Protein AF-A0A6N6PNA0-F1 (afdb_mo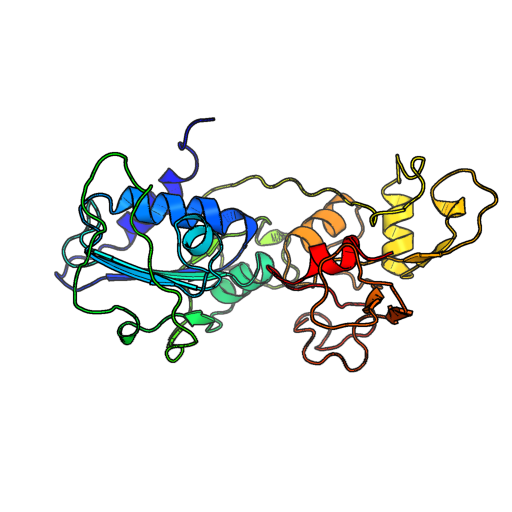nomer_lite)

pLDDT: mean 76.11, std 17.19, range [27.17, 94.81]

Secondary structure (DSSP, 8-state):
--S-SSHHHHHHHGGG--S-S--EEEEEEE-TTTHHHHHHHHHHHHGGGEEEEEESSPSSHHHHHH-SEEEEEEE-TT-SSEEEEEEEE--HHHHHHHHHTT--EEE--GGGS-SS-----S--STTSS--PPBPS----EEE--SEEE-SS-GGGSSS--TTPPP-------------TT--TT-----HHHHHHHHHHSEEEGGGTSS-S--PEEE---B-TT-HHHHHHHHHTTS-TTS----EEEEES-SS--GGG--EEEEEES-SS-S----SSS-TT-TT---BPTTSTHHHHHH--

Sequence (304 aa):
MKNKYILGGFAALTALATSASADQTVDITGATAFRTASITTIIASYGAGLDDFAHTGAAGLAGIQGARQSIFKGDFPGLTGKTIIRCTWTGSVEGTQTVGTQITQDFLPLSALTATGSPIVNDTTAVAGKTGTALLPVGTDLVIPDLAFSDVYPATSPYDVSNVVDSIPGVVVFTPVVNEGSPSGFTNVQAGQLRTLLATGNKPLNYFFPTSDARKVYGTGRSSFSGTRTTYLAETGYGASNSIQQHKPVTNGASASAATLAITTLQIWPTNDGNNKSLVWGPDAVGNGGFESSSSLRLAFGAT

Foldseek 3Di:
DDPPQLVVVVVVVLVPDDDDQDAAEAEEEAALVCQLVNQLVVQVQCWVFWQWKAFQFAWFLVRNSLGQKMWTWGDGPPDHHIYIYIYHYFAQLCQLCLQLVVFWDWHQDPVRTDPDDPQPDPDDDTSGGRTHHRDDDDGTDTGRGPHYDHQDDCVLQLDPSVVDDDDGDDHDDDDDDAFPPPPPPQDDFALVNVLVCFAPQWAAPCSRPPDPGRDIDGAAAAALRHVSQSVSCVVSVVGSNDATAGWFFDWPDDDDDLQPTARPDIGTPPDPPPFLVPPNVDTGPTRRHHDTRSDPVVSRRSHD

Structure (mmCIF, N/CA/C/O backbone):
data_AF-A0A6N6PNA0-F1
#
_entry.id   AF-A0A6N6PNA0-F1
#
loop_
_atom_site.group_PDB
_atom_site.id
_atom_site.type_symbol
_atom_site.label_atom_id
_atom_site.label_alt_id
_atom_site.label_comp_id
_atom_site.label_asym_id
_atom_site.label_entity_id
_atom_site.label_seq_id
_atom_site.pdbx_PDB_ins_code
_atom_site.Cartn_x
_atom_site.Cartn_y
_atom_site.Cartn_z
_atom_site.occupancy
_atom_site.B_iso_or_equiv
_atom_site.auth_seq_id
_atom_site.auth_comp_id
_atom_site.auth_asym_id
_atom_site.auth_atom_id
_atom_site.pdbx_PDB_model_num
ATOM 1 N N . MET A 1 1 ? -17.551 -14.147 -5.173 1.00 31.44 1 MET A N 1
ATOM 2 C CA . MET A 1 1 ? -16.776 -15.041 -4.281 1.00 31.44 1 MET A CA 1
ATOM 3 C C . MET A 1 1 ? -17.069 -14.620 -2.849 1.00 31.44 1 MET A C 1
ATOM 5 O O . MET A 1 1 ? -17.091 -13.429 -2.587 1.00 31.44 1 MET A O 1
ATOM 9 N N . LYS A 1 2 ? -17.479 -15.560 -1.991 1.00 27.17 2 LYS A N 1
ATOM 10 C CA . LYS A 1 2 ? -18.153 -15.292 -0.706 1.00 27.17 2 LYS A CA 1
ATOM 11 C C . LYS A 1 2 ? -17.140 -14.920 0.391 1.00 27.17 2 LYS A C 1
ATOM 13 O O . LYS A 1 2 ? -16.107 -15.573 0.478 1.00 27.17 2 LYS A O 1
ATOM 18 N N . ASN A 1 3 ? -17.498 -13.932 1.219 1.00 33.38 3 ASN A N 1
ATOM 19 C CA . ASN A 1 3 ? -16.797 -13.248 2.333 1.00 33.38 3 ASN A CA 1
ATOM 20 C C . ASN A 1 3 ? -16.148 -14.120 3.443 1.00 33.38 3 ASN A C 1
ATOM 22 O O . ASN A 1 3 ? -16.038 -13.688 4.585 1.00 33.38 3 ASN A O 1
ATOM 26 N N . LYS A 1 4 ? -15.733 -15.357 3.166 1.00 32.09 4 LYS A N 1
ATOM 27 C CA . LYS A 1 4 ? -15.311 -16.321 4.194 1.00 32.09 4 LYS A CA 1
ATOM 28 C C . LYS A 1 4 ? -13.866 -16.150 4.674 1.00 32.09 4 LYS A C 1
ATOM 30 O O . LYS A 1 4 ? -13.542 -16.655 5.739 1.00 32.09 4 LYS A O 1
ATOM 35 N N . TYR A 1 5 ? -13.023 -15.424 3.939 1.00 37.38 5 TYR A N 1
ATOM 36 C CA . TYR A 1 5 ? -11.595 -15.295 4.266 1.00 37.38 5 TYR A CA 1
ATOM 37 C C . TYR A 1 5 ? -11.252 -14.089 5.157 1.00 37.38 5 TYR A C 1
ATOM 39 O O . TYR A 1 5 ? -10.166 -14.049 5.715 1.00 37.38 5 TYR A O 1
ATOM 47 N N . ILE A 1 6 ? -12.176 -13.136 5.351 1.00 45.97 6 ILE A N 1
ATOM 48 C CA . ILE A 1 6 ? -11.948 -11.953 6.213 1.00 45.97 6 ILE A CA 1
ATOM 49 C C . ILE A 1 6 ? -12.422 -12.208 7.659 1.00 45.97 6 ILE A C 1
ATOM 51 O O . ILE A 1 6 ? -12.001 -11.533 8.594 1.00 45.97 6 ILE A O 1
ATOM 55 N N . LEU A 1 7 ? -13.249 -13.238 7.873 1.00 41.56 7 LEU A N 1
ATOM 56 C CA . LEU A 1 7 ? -13.853 -13.547 9.173 1.00 41.56 7 LEU A CA 1
ATOM 57 C C . LEU A 1 7 ? -12.829 -13.965 10.246 1.00 41.56 7 LEU A C 1
ATOM 59 O O . LEU A 1 7 ? -13.085 -13.796 11.433 1.00 41.56 7 LEU A O 1
ATOM 63 N N . GLY A 1 8 ? -11.665 -14.488 9.849 1.00 43.22 8 GLY A N 1
ATOM 64 C CA . GLY A 1 8 ? -10.659 -14.940 10.811 1.00 43.22 8 GLY A CA 1
ATOM 65 C C . GLY A 1 8 ? -9.949 -13.792 11.536 1.00 43.22 8 GLY A C 1
ATOM 66 O O . GLY A 1 8 ? -9.584 -13.957 12.695 1.00 43.22 8 GLY A O 1
ATOM 67 N N . GLY A 1 9 ? -9.790 -12.618 10.903 1.00 46.62 9 GLY A N 1
ATOM 68 C CA . GLY A 1 9 ? -9.144 -11.464 11.549 1.00 46.62 9 GLY A CA 1
ATOM 69 C C . GLY A 1 9 ? -9.937 -10.981 12.767 1.00 46.62 9 GLY A C 1
ATOM 70 O O . GLY A 1 9 ? -9.372 -10.476 13.729 1.00 46.62 9 GLY A O 1
ATOM 71 N N . PHE A 1 10 ? -11.248 -11.234 12.764 1.00 49.78 10 PHE A N 1
ATOM 72 C CA . PHE A 1 10 ? -12.141 -10.953 13.883 1.00 49.78 10 PHE A CA 1
ATOM 73 C C . PHE A 1 10 ? -12.130 -12.030 14.976 1.00 49.78 10 PHE A C 1
ATOM 75 O O . PHE A 1 10 ? -12.427 -11.713 16.124 1.00 49.78 10 PHE A O 1
ATOM 82 N N . ALA A 1 11 ? -11.725 -13.268 14.670 1.00 44.78 11 ALA A N 1
ATOM 83 C CA . ALA A 1 11 ? -11.525 -14.301 15.691 1.00 44.78 11 ALA A CA 1
ATOM 84 C C . ALA A 1 11 ? -10.305 -13.998 16.588 1.00 44.78 11 ALA A C 1
ATOM 86 O O . ALA A 1 11 ? -10.290 -14.370 17.761 1.00 44.78 11 ALA A O 1
ATOM 87 N N . ALA A 1 12 ? -9.312 -13.261 16.075 1.00 46.50 12 ALA A N 1
ATOM 88 C CA . ALA A 1 12 ? -8.219 -12.728 16.890 1.00 46.50 12 ALA A CA 1
ATOM 89 C C . ALA A 1 12 ? -8.693 -11.613 17.847 1.00 46.50 12 ALA A C 1
ATOM 91 O O . ALA A 1 12 ? -8.222 -11.544 18.978 1.00 46.50 12 ALA A O 1
ATOM 92 N N . LEU A 1 13 ? -9.688 -10.805 17.447 1.00 50.62 13 LEU A N 1
ATOM 93 C CA . LEU A 1 13 ? -10.294 -9.774 18.305 1.00 50.62 13 LEU A CA 1
ATOM 94 C C . LEU A 1 13 ? -10.962 -10.379 19.550 1.00 50.62 13 LEU A C 1
ATOM 96 O O . LEU A 1 13 ? -10.870 -9.826 20.641 1.00 50.62 13 LEU A O 1
ATOM 100 N N . THR A 1 14 ? -11.601 -11.546 19.409 1.00 50.06 14 THR A N 1
ATOM 101 C CA . THR A 1 14 ? -12.235 -12.249 20.537 1.00 50.06 14 THR A CA 1
ATOM 102 C C . THR A 1 14 ? -11.242 -12.825 21.551 1.00 50.06 14 THR A C 1
ATOM 104 O O . THR A 1 14 ? -11.641 -13.120 22.674 1.00 50.06 14 THR A O 1
ATOM 107 N N . ALA A 1 15 ? -9.958 -12.966 21.200 1.00 47.88 15 ALA A N 1
ATOM 108 C CA . ALA A 1 15 ? -8.933 -13.498 22.102 1.00 47.88 15 ALA A CA 1
ATOM 109 C C . ALA A 1 15 ? -8.343 -12.444 23.065 1.00 47.88 15 ALA A C 1
ATOM 111 O O . ALA A 1 15 ? -7.649 -12.814 24.008 1.00 47.88 15 ALA A O 1
ATOM 112 N N . LEU A 1 16 ? -8.634 -11.151 22.863 1.00 52.34 16 LEU A N 1
ATOM 113 C CA . LEU A 1 16 ? -8.147 -10.040 23.699 1.00 52.34 16 LEU A CA 1
ATOM 114 C C . LEU A 1 16 ? -9.099 -9.669 24.856 1.00 52.34 16 LEU A C 1
ATOM 116 O O . LEU A 1 16 ? -8.800 -8.778 25.647 1.00 52.34 16 LEU A O 1
ATOM 120 N N . ALA A 1 17 ? -10.241 -10.348 24.995 1.00 45.84 17 ALA A N 1
ATOM 121 C CA . ALA A 1 17 ? -11.264 -9.994 25.976 1.00 45.84 17 ALA A CA 1
ATOM 122 C C . ALA A 1 17 ? -10.984 -10.595 27.369 1.00 45.84 17 ALA A C 1
ATOM 124 O O . ALA A 1 17 ? -11.588 -11.593 27.765 1.00 45.84 17 ALA A O 1
ATOM 125 N N . THR A 1 18 ? -10.101 -9.972 28.155 1.00 45.00 18 THR A N 1
ATOM 126 C CA . THR A 1 18 ? -10.111 -10.161 29.616 1.00 45.00 18 THR A CA 1
ATOM 127 C C . THR A 1 18 ? -11.137 -9.223 30.246 1.00 45.00 18 THR A C 1
ATOM 129 O O . THR A 1 18 ? -11.083 -8.007 30.089 1.00 45.00 18 THR A O 1
ATOM 132 N N . SER A 1 19 ? -12.094 -9.818 30.948 1.00 42.03 19 SER A N 1
ATOM 133 C CA . SER A 1 19 ? -13.284 -9.219 31.549 1.00 42.03 19 SER A CA 1
ATOM 134 C C . SER A 1 19 ? -13.024 -8.027 32.485 1.00 42.03 19 SER A C 1
ATOM 136 O O . SER A 1 19 ? -12.603 -8.206 33.626 1.00 42.03 19 SER A O 1
ATOM 138 N N . ALA A 1 20 ? -13.406 -6.838 32.018 1.00 41.84 20 ALA A N 1
ATOM 139 C CA . ALA A 1 20 ? -13.971 -5.718 32.775 1.00 41.84 20 ALA A CA 1
ATOM 140 C C . ALA A 1 20 ? -14.792 -4.874 31.778 1.00 41.84 20 ALA A C 1
ATOM 142 O O . ALA A 1 20 ? -14.382 -4.754 30.627 1.00 41.84 20 ALA A O 1
ATOM 143 N N . SER A 1 21 ? -15.949 -4.329 32.174 1.00 54.22 21 SER A N 1
ATOM 144 C CA . SER A 1 21 ? -16.859 -3.538 31.316 1.00 54.22 21 SER A CA 1
ATOM 145 C C . SER A 1 21 ? -16.274 -2.170 30.921 1.00 54.22 21 SER A C 1
ATOM 147 O O . SER A 1 21 ? -16.835 -1.129 31.255 1.00 54.22 21 SER A O 1
ATOM 149 N N . ALA A 1 22 ? -15.117 -2.167 30.268 1.00 63.53 22 ALA A N 1
ATOM 150 C CA . ALA A 1 22 ? -14.423 -0.991 29.774 1.00 63.53 22 ALA A CA 1
ATOM 151 C C . ALA A 1 22 ? -14.476 -0.965 28.246 1.00 63.53 22 ALA A C 1
ATOM 153 O O . ALA A 1 22 ? -14.385 -2.016 27.603 1.00 63.53 22 ALA A O 1
ATOM 154 N N . ASP A 1 23 ? -14.598 0.240 27.688 1.00 79.38 23 ASP A N 1
ATOM 155 C CA . ASP A 1 23 ? -14.504 0.449 26.248 1.00 79.38 23 ASP A CA 1
ATOM 156 C C . ASP A 1 23 ? -13.172 -0.124 25.734 1.00 79.38 23 ASP A C 1
ATOM 158 O O . ASP A 1 23 ? -12.107 0.155 26.287 1.00 79.38 23 ASP A O 1
ATOM 162 N N . GLN A 1 24 ? -13.234 -0.947 24.690 1.00 87.12 24 GLN A N 1
ATOM 163 C CA . GLN A 1 24 ? -12.059 -1.560 24.066 1.00 87.12 24 GLN A CA 1
ATOM 164 C C . GLN A 1 24 ? -11.638 -0.716 22.870 1.00 87.12 24 GLN A C 1
ATOM 166 O O . GLN A 1 24 ? -12.499 -0.275 22.115 1.00 87.12 24 GLN A O 1
ATOM 171 N N . THR A 1 25 ? -10.340 -0.506 22.664 1.00 90.81 25 THR A N 1
ATOM 172 C CA . THR A 1 25 ? -9.825 0.146 21.450 1.00 90.81 25 THR A CA 1
ATOM 173 C C . THR A 1 25 ? -8.932 -0.824 20.698 1.00 90.81 25 THR A C 1
ATOM 175 O O . THR A 1 25 ? -8.116 -1.493 21.320 1.00 90.81 25 THR A O 1
ATOM 178 N N . VAL A 1 26 ? -9.120 -0.906 19.381 1.00 93.06 26 VAL A N 1
ATOM 179 C CA . VAL A 1 26 ? -8.260 -1.664 18.474 1.00 93.06 26 VAL A CA 1
ATOM 180 C C . VAL A 1 26 ? -7.765 -0.757 17.356 1.00 93.06 26 VAL A C 1
ATOM 182 O O . VAL A 1 26 ? -8.556 -0.147 16.631 1.00 93.06 26 VAL A O 1
ATOM 185 N N . ASP A 1 27 ? -6.453 -0.730 17.185 1.00 94.38 27 ASP A N 1
ATOM 186 C CA . ASP A 1 27 ? -5.729 0.106 16.246 1.00 94.38 27 ASP A CA 1
ATOM 187 C C . ASP A 1 27 ? -5.132 -0.724 15.114 1.00 94.38 27 ASP A C 1
ATOM 189 O O . ASP A 1 27 ? -4.279 -1.590 15.300 1.00 94.38 27 ASP A O 1
ATOM 193 N N . ILE A 1 28 ? -5.597 -0.449 13.899 1.00 93.81 28 ILE A N 1
ATOM 194 C CA . ILE A 1 28 ? -5.284 -1.230 12.704 1.00 93.81 28 ILE A CA 1
ATOM 195 C C . ILE A 1 28 ? -4.447 -0.396 11.741 1.00 93.81 28 ILE A C 1
ATOM 197 O O . ILE A 1 28 ? -4.842 0.706 11.352 1.00 93.81 28 ILE A O 1
ATOM 201 N N . THR A 1 29 ? -3.334 -0.950 11.264 1.00 92.44 29 THR A N 1
ATOM 202 C CA . THR A 1 29 ? -2.529 -0.320 10.210 1.00 92.44 29 THR A CA 1
ATOM 203 C C . THR A 1 29 ? -2.283 -1.207 8.984 1.00 92.44 29 THR A C 1
ATOM 205 O O . THR A 1 29 ? -2.795 -2.322 8.870 1.00 92.44 29 THR A O 1
ATOM 208 N N . GLY A 1 30 ? -1.494 -0.701 8.035 1.00 90.25 30 GLY A N 1
ATOM 209 C CA . GLY A 1 30 ? -0.841 -1.505 7.012 1.00 90.25 30 GLY A CA 1
ATOM 210 C C . GLY A 1 30 ? -1.355 -1.309 5.589 1.00 90.25 30 GLY A C 1
ATOM 211 O O . GLY A 1 30 ? -1.590 -0.190 5.124 1.00 90.25 30 GLY A O 1
ATOM 212 N N . ALA A 1 31 ? -1.443 -2.412 4.849 1.00 88.81 31 ALA A N 1
ATOM 213 C CA . ALA A 1 31 ? -1.602 -2.443 3.403 1.00 88.81 31 ALA A CA 1
ATOM 214 C C . ALA A 1 31 ? -2.922 -1.827 2.911 1.00 88.81 31 ALA A C 1
ATOM 216 O O . ALA A 1 31 ? -4.015 -2.355 3.122 1.00 88.81 31 ALA A O 1
ATOM 217 N N . THR A 1 32 ? -2.801 -0.759 2.115 1.00 86.81 32 THR A N 1
ATOM 218 C CA . THR A 1 32 ? -3.940 -0.124 1.420 1.00 86.81 32 THR A CA 1
ATOM 219 C C . THR A 1 32 ? -4.713 -1.071 0.494 1.00 86.81 32 THR A C 1
ATOM 221 O O . THR A 1 32 ? -5.875 -0.796 0.205 1.00 86.81 32 THR A O 1
ATOM 224 N N . ALA A 1 33 ? -4.115 -2.187 0.058 1.00 84.00 33 ALA A N 1
ATOM 225 C CA . ALA A 1 33 ? -4.778 -3.202 -0.763 1.00 84.00 33 ALA A CA 1
ATOM 226 C C . ALA A 1 33 ? -5.965 -3.869 -0.044 1.00 84.00 33 ALA A C 1
ATOM 228 O O . ALA A 1 33 ? -6.964 -4.196 -0.683 1.00 84.00 33 ALA A O 1
ATOM 229 N N . PHE A 1 34 ? -5.897 -4.012 1.284 1.00 86.94 34 PHE A N 1
ATOM 230 C CA . PHE A 1 34 ? -6.979 -4.601 2.078 1.00 86.94 34 PHE A CA 1
ATOM 231 C C . PHE A 1 34 ? -7.980 -3.572 2.589 1.00 86.94 34 PHE A C 1
ATOM 233 O O . PHE A 1 34 ? -9.085 -3.950 2.966 1.00 86.94 34 PHE A O 1
ATOM 240 N N . ARG A 1 35 ? -7.645 -2.277 2.542 1.00 88.12 35 ARG A N 1
ATOM 241 C CA . ARG A 1 35 ? -8.433 -1.188 3.133 1.00 88.12 35 ARG A CA 1
ATOM 242 C C . ARG A 1 35 ? -9.931 -1.310 2.877 1.00 88.12 35 ARG A C 1
ATOM 244 O O . ARG A 1 35 ? -10.721 -1.306 3.815 1.00 88.12 35 ARG A O 1
ATOM 251 N N . THR A 1 36 ? -10.326 -1.401 1.610 1.00 84.75 36 THR A N 1
ATOM 252 C CA . THR A 1 36 ? -11.742 -1.431 1.229 1.00 84.75 36 THR A CA 1
ATOM 253 C C . THR A 1 36 ? -12.452 -2.644 1.819 1.00 84.75 36 THR A C 1
ATOM 255 O O . THR A 1 36 ? -13.557 -2.514 2.345 1.00 84.75 36 THR A O 1
ATOM 258 N N . ALA A 1 37 ? -11.807 -3.809 1.777 1.00 84.19 37 ALA A N 1
ATOM 259 C CA . ALA A 1 37 ? -12.350 -5.049 2.308 1.00 84.19 37 ALA A CA 1
ATOM 260 C C . ALA A 1 37 ? -12.419 -5.025 3.846 1.00 84.19 37 ALA A C 1
ATOM 262 O O . ALA A 1 37 ? -13.454 -5.379 4.414 1.00 84.19 37 ALA A O 1
ATOM 263 N N . SER A 1 38 ? -11.370 -4.539 4.515 1.00 87.81 38 SER A N 1
ATOM 264 C CA . SER A 1 38 ? -11.305 -4.412 5.973 1.00 87.81 38 SER A CA 1
ATOM 265 C C . SER A 1 38 ? -12.356 -3.439 6.494 1.00 87.81 38 SER A C 1
ATOM 267 O O . SER A 1 38 ? -13.147 -3.814 7.351 1.00 87.81 38 SER A O 1
ATOM 269 N N . ILE A 1 39 ? -12.449 -2.234 5.923 1.00 86.44 39 ILE A N 1
ATOM 270 C CA . ILE A 1 39 ? -13.453 -1.229 6.306 1.00 86.44 39 ILE A CA 1
ATOM 271 C C . ILE A 1 39 ? -14.873 -1.755 6.081 1.00 86.44 39 ILE A C 1
ATOM 273 O O . ILE A 1 39 ? -15.717 -1.652 6.968 1.00 86.44 39 ILE A O 1
ATOM 277 N N . THR A 1 40 ? -15.136 -2.369 4.924 1.00 83.56 40 THR A N 1
ATOM 278 C CA . THR A 1 40 ? -16.454 -2.961 4.637 1.00 83.56 40 THR A CA 1
ATOM 279 C C . THR A 1 40 ? -16.808 -4.036 5.660 1.00 83.56 40 THR A C 1
ATOM 281 O O . THR A 1 40 ? -17.949 -4.101 6.114 1.00 83.56 40 THR A O 1
ATOM 284 N N . THR A 1 41 ? -15.830 -4.851 6.058 1.00 82.94 41 THR A N 1
ATOM 285 C CA . THR A 1 41 ? -16.045 -5.901 7.054 1.00 82.94 41 THR A CA 1
ATOM 286 C C . THR A 1 41 ? -16.245 -5.316 8.446 1.00 82.94 41 THR A C 1
ATOM 288 O O . THR A 1 41 ? -17.171 -5.739 9.115 1.00 82.94 41 THR A O 1
ATOM 291 N N . ILE A 1 42 ? -15.470 -4.311 8.866 1.00 87.50 42 ILE A N 1
ATOM 292 C CA . ILE A 1 42 ? -15.660 -3.618 10.152 1.00 87.50 42 ILE A CA 1
ATOM 293 C C . ILE A 1 42 ? -17.088 -3.085 10.264 1.00 87.50 42 ILE A C 1
ATOM 295 O O . ILE A 1 42 ? -17.788 -3.402 11.224 1.00 87.50 42 ILE A O 1
ATOM 299 N N . ILE A 1 43 ? -17.552 -2.339 9.257 1.00 82.00 43 ILE A N 1
ATOM 300 C CA . ILE A 1 43 ? -18.904 -1.770 9.270 1.00 82.00 43 ILE A CA 1
ATOM 301 C C . ILE A 1 43 ? -19.963 -2.883 9.300 1.00 82.00 43 ILE A C 1
ATOM 303 O O . ILE A 1 43 ? -20.939 -2.784 10.044 1.00 82.00 43 ILE A O 1
ATOM 307 N N . ALA A 1 44 ? -19.768 -3.956 8.527 1.00 79.06 44 ALA A N 1
ATOM 308 C CA . ALA A 1 44 ? -20.672 -5.104 8.527 1.00 79.06 44 ALA A CA 1
ATOM 309 C C . ALA A 1 44 ? -20.686 -5.853 9.870 1.00 79.06 44 ALA A C 1
ATOM 311 O O . ALA A 1 44 ? -21.749 -6.307 10.288 1.00 79.06 44 ALA A O 1
ATOM 312 N N . SER A 1 45 ? -19.539 -5.961 10.545 1.00 80.88 45 SER A N 1
ATOM 313 C CA . SER A 1 45 ? -19.400 -6.655 11.826 1.00 80.88 45 SER A CA 1
ATOM 314 C C . SER A 1 45 ? -20.107 -5.921 12.961 1.00 80.88 45 SER A C 1
ATOM 316 O O . SER A 1 45 ? -20.770 -6.568 13.762 1.00 80.88 45 SER A O 1
ATOM 318 N N . TYR A 1 46 ? -20.030 -4.587 13.016 1.00 81.44 46 TYR A N 1
ATOM 319 C CA . TYR A 1 46 ? -20.854 -3.826 13.960 1.00 81.44 46 TYR A CA 1
ATOM 320 C C . TYR A 1 46 ? -22.349 -3.914 13.614 1.00 81.44 46 TYR A C 1
ATOM 322 O O . TYR A 1 46 ? -23.200 -3.976 14.500 1.00 81.44 46 TYR A O 1
ATOM 330 N N . GLY A 1 47 ? -22.695 -3.884 12.322 1.00 78.56 47 GLY A N 1
ATOM 331 C CA . GLY A 1 47 ? -24.082 -3.919 11.864 1.00 78.56 47 GLY A CA 1
ATOM 332 C C . GLY A 1 47 ? -24.927 -2.788 12.469 1.00 78.56 47 GLY A C 1
ATOM 333 O O . GLY A 1 47 ? -24.627 -1.600 12.298 1.00 78.56 47 GLY A O 1
ATOM 334 N N . ALA A 1 48 ? -25.999 -3.166 13.170 1.00 76.88 48 ALA A N 1
ATOM 335 C CA . ALA A 1 48 ? -26.880 -2.231 13.870 1.00 76.88 48 ALA A CA 1
ATOM 336 C C . ALA A 1 48 ? -26.233 -1.599 15.117 1.00 76.88 48 ALA A C 1
ATOM 338 O O . ALA A 1 48 ? -26.683 -0.542 15.537 1.00 76.88 48 ALA A O 1
ATOM 339 N N . GLY A 1 49 ? -25.175 -2.204 15.667 1.00 80.06 49 GLY A N 1
ATOM 340 C CA . GLY A 1 49 ? -24.472 -1.715 16.854 1.00 80.06 49 GLY A CA 1
ATOM 341 C C . GLY A 1 49 ? -23.464 -0.595 16.588 1.00 80.06 49 GLY A C 1
ATOM 342 O O . GLY A 1 49 ? -22.864 -0.106 17.533 1.00 80.06 49 GLY A O 1
ATOM 343 N N . LEU A 1 50 ? -23.233 -0.183 15.333 1.00 82.62 50 LEU A N 1
ATOM 344 C CA . LEU A 1 50 ? -22.348 0.955 15.039 1.00 82.62 50 LEU A CA 1
ATOM 345 C C . LEU A 1 50 ? -23.055 2.274 15.377 1.00 82.62 50 LEU A C 1
ATOM 347 O O . LEU A 1 50 ? -23.968 2.660 14.634 1.00 82.62 50 LEU A O 1
ATOM 351 N N . ASP A 1 51 ? -22.566 2.951 16.416 1.00 81.50 51 ASP A N 1
ATOM 352 C CA . ASP A 1 51 ? -23.101 4.206 16.955 1.00 81.50 51 ASP A CA 1
ATOM 353 C C . ASP A 1 51 ? -22.528 5.422 16.220 1.00 81.50 51 ASP A C 1
ATOM 355 O O . ASP A 1 51 ? -23.275 6.219 15.655 1.00 81.50 51 ASP A O 1
ATOM 359 N N . ASP A 1 52 ? -21.196 5.518 16.167 1.00 80.56 52 ASP A N 1
ATOM 360 C CA . ASP A 1 52 ? -20.472 6.684 15.659 1.00 80.56 52 ASP A CA 1
ATOM 361 C C . ASP A 1 52 ? -19.324 6.260 14.736 1.00 80.56 52 ASP A C 1
ATOM 363 O O . ASP A 1 52 ? -18.709 5.202 14.905 1.00 80.56 52 ASP A O 1
ATOM 367 N N . PHE A 1 53 ? -18.991 7.102 13.757 1.00 81.81 53 PHE A N 1
ATOM 368 C CA . PHE A 1 53 ? -17.812 6.908 12.915 1.00 81.81 53 PHE A CA 1
ATOM 369 C C . PHE A 1 53 ? -17.320 8.227 12.304 1.00 81.81 53 PHE A C 1
ATOM 371 O O . PHE A 1 53 ? -18.089 9.171 12.135 1.00 81.81 53 PHE A O 1
ATOM 378 N N . ALA A 1 54 ? -16.041 8.280 11.933 1.00 80.50 54 ALA A N 1
ATOM 379 C CA . ALA A 1 54 ? -15.443 9.397 11.199 1.00 80.50 54 ALA A CA 1
ATOM 380 C C . ALA A 1 54 ? -14.340 8.910 10.249 1.00 80.50 54 ALA A C 1
ATOM 382 O O . ALA A 1 54 ? -13.765 7.838 10.447 1.00 80.50 54 ALA A O 1
ATOM 383 N N . HIS A 1 55 ? -14.045 9.682 9.198 1.00 83.69 55 HIS A N 1
ATOM 384 C CA . HIS A 1 55 ? -13.019 9.340 8.209 1.00 83.69 55 HIS A CA 1
ATOM 385 C C . HIS A 1 55 ? -12.458 10.565 7.476 1.00 83.69 55 HIS A C 1
ATOM 387 O O . HIS A 1 55 ? -13.068 11.633 7.445 1.00 83.69 55 HIS A O 1
ATOM 393 N N . THR A 1 56 ? -11.313 10.376 6.815 1.00 78.31 56 THR A N 1
ATOM 394 C CA . THR A 1 56 ? -10.640 11.417 6.011 1.00 78.31 56 THR A CA 1
ATOM 395 C C . THR A 1 56 ? -10.945 11.358 4.510 1.00 78.31 56 THR A C 1
ATOM 397 O O . THR A 1 56 ? -10.525 12.233 3.757 1.00 78.31 56 THR A O 1
ATOM 400 N N . GLY A 1 57 ? -11.648 10.322 4.039 1.00 73.38 57 GLY A N 1
ATOM 401 C CA . GLY A 1 57 ? -12.061 10.202 2.633 1.00 73.38 57 GLY A CA 1
ATOM 402 C C . GLY A 1 57 ? -13.257 11.087 2.270 1.00 73.38 57 GLY A C 1
ATOM 403 O O . GLY A 1 57 ? -13.887 11.651 3.155 1.00 73.38 57 GLY A O 1
ATOM 404 N N . ALA A 1 58 ? -13.589 11.185 0.979 1.00 74.19 58 ALA A N 1
ATOM 405 C CA . ALA A 1 58 ? -14.735 11.964 0.493 1.00 74.19 58 ALA A CA 1
ATOM 406 C C . ALA A 1 58 ? -16.076 11.509 1.106 1.00 74.19 58 ALA A C 1
ATOM 408 O O . ALA A 1 58 ? -16.184 10.409 1.643 1.00 74.19 58 ALA A O 1
ATOM 409 N N . ALA A 1 59 ? -17.120 12.333 0.993 1.00 69.31 59 ALA A N 1
ATOM 410 C CA . ALA A 1 59 ? -18.462 11.910 1.386 1.00 69.31 59 ALA A CA 1
ATOM 411 C C . ALA A 1 59 ? -18.915 10.686 0.566 1.00 69.31 59 ALA A C 1
ATOM 413 O O . ALA A 1 59 ? -18.596 10.558 -0.619 1.00 69.31 59 ALA A O 1
ATOM 414 N N . GLY A 1 60 ? -19.681 9.795 1.196 1.00 69.50 60 GLY A N 1
ATOM 415 C CA . GLY A 1 60 ? -20.180 8.577 0.555 1.00 69.50 60 GLY A CA 1
ATOM 416 C C . GLY A 1 60 ? -19.446 7.302 0.975 1.00 69.50 60 GLY A C 1
ATOM 417 O O . GLY A 1 60 ? -18.312 7.335 1.453 1.00 69.50 60 GLY A O 1
ATOM 418 N N . LEU A 1 61 ? -20.081 6.148 0.745 1.00 71.25 61 LEU A N 1
ATOM 419 C CA . LEU A 1 61 ? -19.515 4.835 1.081 1.00 71.25 61 LEU A CA 1
ATOM 420 C C . LEU A 1 61 ? -18.155 4.593 0.407 1.00 71.25 61 LEU A C 1
ATOM 422 O O . LEU A 1 61 ? -17.218 4.117 1.046 1.00 71.25 61 LEU A O 1
ATOM 426 N N . ALA A 1 62 ? -18.029 4.971 -0.868 1.00 71.81 62 ALA A N 1
ATOM 427 C CA . ALA A 1 62 ? -16.776 4.854 -1.611 1.00 71.81 62 ALA A CA 1
ATOM 428 C C . ALA A 1 62 ? -15.651 5.697 -0.987 1.00 71.81 62 ALA A C 1
ATOM 430 O O . ALA A 1 62 ? -14.489 5.294 -0.998 1.00 71.81 62 ALA A O 1
ATOM 431 N N . GLY A 1 63 ? -15.990 6.852 -0.409 1.00 74.12 63 GLY A N 1
ATOM 432 C CA . GLY A 1 63 ? -15.024 7.703 0.268 1.00 74.12 63 GLY A CA 1
ATOM 433 C C . GLY A 1 63 ? -14.564 7.121 1.603 1.00 74.12 63 GLY A C 1
ATOM 434 O O . GLY A 1 63 ? -13.365 7.120 1.862 1.00 74.12 63 GLY A O 1
ATOM 435 N N . ILE A 1 64 ? -15.461 6.509 2.384 1.00 76.81 64 ILE A N 1
ATOM 436 C CA . ILE A 1 64 ? -15.100 5.755 3.600 1.00 76.81 64 ILE A CA 1
ATOM 437 C C . ILE A 1 64 ? -14.171 4.587 3.254 1.00 76.81 64 ILE A C 1
ATOM 439 O O . ILE A 1 64 ? -13.091 4.453 3.822 1.00 76.81 64 ILE A O 1
ATOM 443 N N . GLN A 1 65 ? -14.542 3.776 2.261 1.00 81.12 65 GLN A N 1
ATOM 444 C CA . GLN A 1 65 ? -13.745 2.639 1.780 1.00 81.12 65 GLN A CA 1
ATOM 445 C C . GLN A 1 65 ? -12.390 3.047 1.174 1.00 81.12 65 GLN A C 1
ATOM 447 O O . GLN A 1 65 ? -11.478 2.221 1.070 1.00 81.12 65 GLN A O 1
ATOM 452 N N . GLY A 1 66 ? -12.269 4.302 0.741 1.00 78.56 66 GLY A N 1
ATOM 453 C CA . GLY A 1 66 ? -11.052 4.917 0.221 1.00 78.56 66 GLY A CA 1
ATOM 454 C C . GLY A 1 66 ? -10.251 5.718 1.251 1.00 78.56 66 GLY A C 1
ATOM 455 O O . GLY A 1 66 ? -9.154 6.171 0.921 1.00 78.56 66 GLY A O 1
ATOM 456 N N . ALA A 1 67 ? -10.761 5.905 2.471 1.00 80.12 67 ALA A N 1
ATOM 457 C CA . ALA A 1 67 ? -10.192 6.828 3.447 1.00 80.12 67 ALA A CA 1
ATOM 458 C C . ALA A 1 67 ? -8.814 6.377 3.948 1.00 80.12 67 ALA A C 1
ATOM 460 O O . ALA A 1 67 ? -8.585 5.202 4.227 1.00 80.12 67 ALA A O 1
ATOM 461 N N . ARG A 1 68 ? -7.873 7.313 4.106 1.00 82.25 68 ARG A N 1
ATOM 462 C CA . ARG A 1 68 ? -6.561 6.991 4.693 1.00 82.25 68 ARG A CA 1
ATOM 463 C C . ARG A 1 68 ? -6.675 6.669 6.182 1.00 82.25 68 ARG A C 1
ATOM 465 O O . ARG A 1 68 ? -5.949 5.800 6.655 1.00 82.25 68 ARG A O 1
ATOM 472 N N . GLN A 1 69 ? -7.582 7.341 6.885 1.00 86.19 69 GLN A N 1
ATOM 473 C CA . GLN A 1 69 ? -7.868 7.100 8.294 1.00 86.19 69 GLN A CA 1
ATOM 474 C C . GLN A 1 69 ? -9.376 7.000 8.523 1.00 86.19 69 GLN A C 1
ATOM 476 O O . GLN A 1 69 ? -10.156 7.706 7.874 1.00 86.19 69 GLN A O 1
ATOM 481 N N . SER A 1 70 ? -9.768 6.139 9.456 1.00 86.88 70 SER A N 1
ATOM 482 C CA . SER A 1 70 ? -11.155 5.960 9.887 1.00 86.88 70 SER A CA 1
ATOM 483 C C . SER A 1 70 ? -11.221 5.560 11.357 1.00 86.88 70 SER A C 1
ATOM 485 O O . SER A 1 70 ? -10.323 4.882 11.843 1.00 86.88 70 SER A O 1
ATOM 487 N N . ILE A 1 71 ? -12.289 5.942 12.045 1.00 87.88 71 ILE A N 1
ATOM 488 C CA . ILE A 1 71 ? -12.607 5.515 13.409 1.00 87.88 71 ILE A CA 1
ATOM 489 C C . ILE A 1 71 ? -14.072 5.086 13.461 1.00 87.88 71 ILE A C 1
ATOM 491 O O . ILE A 1 71 ? -14.922 5.729 12.846 1.00 87.88 71 ILE A O 1
ATOM 495 N N . PHE A 1 72 ? -14.352 4.001 14.173 1.00 88.50 72 PHE A N 1
ATOM 496 C CA . PHE A 1 72 ? -15.676 3.416 14.370 1.00 88.50 72 PHE A CA 1
ATOM 497 C C . PHE A 1 72 ? -15.877 3.166 15.859 1.00 88.50 72 PHE A C 1
ATOM 499 O O . PHE A 1 72 ? -14.954 2.686 16.510 1.00 88.50 72 PHE A O 1
ATOM 506 N N . LYS A 1 73 ? -17.062 3.456 16.393 1.00 88.44 73 LYS A N 1
ATOM 507 C CA . LYS A 1 73 ? -17.432 3.167 17.779 1.00 88.44 73 LYS A CA 1
ATOM 508 C C . LYS A 1 73 ? -18.822 2.551 17.827 1.00 88.44 73 LYS A C 1
ATOM 510 O O . LYS A 1 73 ? -19.737 3.031 17.162 1.00 88.44 73 LYS A O 1
ATOM 515 N N . GLY A 1 74 ? -18.986 1.498 18.619 1.00 87.00 74 GLY A N 1
ATOM 516 C CA . GLY A 1 74 ? -20.278 0.840 18.747 1.00 87.00 74 GLY A CA 1
ATOM 517 C C . GLY A 1 74 ? -20.285 -0.392 19.638 1.00 87.00 74 GLY A C 1
ATOM 518 O O . GLY A 1 74 ? -19.253 -0.782 20.186 1.00 87.00 74 GLY A O 1
ATOM 519 N N . ASP A 1 75 ? -21.445 -1.029 19.734 1.00 86.69 75 ASP A N 1
ATOM 520 C CA . ASP A 1 75 ? -21.597 -2.367 20.300 1.00 86.69 75 ASP A CA 1
ATOM 521 C C . ASP A 1 75 ? -21.084 -3.398 19.292 1.00 86.69 75 ASP A C 1
ATOM 523 O O . ASP A 1 75 ? -21.649 -3.579 18.209 1.00 86.69 75 ASP A O 1
ATOM 527 N N . PHE A 1 76 ? -19.983 -4.063 19.635 1.00 85.00 76 PHE A N 1
ATOM 528 C CA . PHE A 1 76 ? -19.372 -5.069 18.776 1.00 85.00 76 PHE A CA 1
ATOM 529 C C . PHE A 1 76 ? -19.803 -6.476 19.214 1.00 85.00 76 PHE A C 1
ATOM 531 O O . PHE A 1 76 ? -19.708 -6.793 20.403 1.00 85.00 76 PHE A O 1
ATOM 538 N N . PRO A 1 77 ? -20.271 -7.349 18.300 1.00 81.56 77 PRO A N 1
ATOM 539 C CA . PRO A 1 77 ? -20.773 -8.667 18.676 1.00 81.56 77 PRO A CA 1
ATOM 540 C C . PRO A 1 77 ? -19.755 -9.490 19.473 1.00 81.56 77 PRO A C 1
ATOM 542 O O . PRO A 1 77 ? -18.613 -9.664 19.054 1.00 81.56 77 PRO A O 1
ATOM 545 N N . GLY A 1 78 ? -20.193 -10.032 20.611 1.00 81.94 78 GLY A N 1
ATOM 546 C CA . GLY A 1 78 ? -19.357 -10.859 21.487 1.00 81.94 78 GLY A CA 1
ATOM 547 C C . GLY A 1 78 ? -18.468 -10.078 22.459 1.00 81.94 78 GLY A C 1
ATOM 548 O O . GLY A 1 78 ? -17.803 -10.704 23.280 1.00 81.94 78 GLY A O 1
ATOM 549 N N . LEU A 1 79 ? -18.484 -8.742 22.415 1.00 83.12 79 LEU A N 1
ATOM 550 C CA . LEU A 1 79 ? -17.787 -7.875 23.364 1.00 83.12 79 LEU A CA 1
ATOM 551 C C . LEU A 1 79 ? -18.797 -7.116 24.234 1.00 83.12 79 LEU A C 1
ATOM 553 O O . LEU A 1 79 ? -19.891 -6.769 23.795 1.00 83.12 79 LEU A O 1
ATOM 557 N N . THR A 1 80 ? -18.440 -6.892 25.498 1.00 82.56 80 THR A N 1
ATOM 558 C CA . THR A 1 80 ? -19.224 -6.061 26.426 1.00 82.56 80 THR A CA 1
ATOM 559 C C . THR A 1 80 ? -18.605 -4.665 26.487 1.00 82.56 80 THR A C 1
ATOM 561 O O . THR A 1 80 ? -17.384 -4.553 26.517 1.00 82.56 80 THR A O 1
ATOM 564 N N . GLY A 1 81 ? -19.429 -3.615 26.542 1.00 85.81 81 GLY A N 1
ATOM 565 C CA . GLY A 1 81 ? -18.970 -2.221 26.442 1.00 85.81 81 GLY A CA 1
ATOM 566 C C . GLY A 1 81 ? -18.859 -1.745 24.989 1.00 85.81 81 GLY A C 1
ATOM 567 O O . GLY A 1 81 ? -19.164 -2.499 24.062 1.00 85.81 81 GLY A O 1
ATOM 568 N N . LYS A 1 82 ? -18.440 -0.489 24.770 1.00 87.94 82 LYS A N 1
ATOM 569 C CA . LYS A 1 82 ? -18.248 0.017 23.405 1.00 87.94 82 LYS A CA 1
ATOM 570 C C . LYS A 1 82 ? -16.882 -0.405 22.890 1.00 87.94 82 LYS A C 1
ATOM 572 O O . LYS A 1 82 ? -15.868 -0.274 23.562 1.00 87.94 82 LYS A O 1
ATOM 577 N N . THR A 1 83 ? -16.844 -0.895 21.662 1.00 92.50 83 THR A N 1
ATOM 578 C CA . THR A 1 83 ? -15.589 -1.161 20.959 1.00 92.50 83 THR A CA 1
ATOM 579 C C . THR A 1 83 ? -15.310 -0.012 20.012 1.00 92.50 83 THR A C 1
ATOM 581 O O . THR A 1 83 ? -16.199 0.402 19.262 1.00 92.50 83 THR A O 1
ATOM 584 N N . ILE A 1 84 ? -14.077 0.472 20.024 1.00 91.56 84 ILE A N 1
ATOM 585 C CA . ILE A 1 84 ? -13.542 1.498 19.145 1.00 91.56 84 ILE A CA 1
ATOM 586 C C . ILE A 1 84 ? -12.547 0.819 18.208 1.00 91.56 84 ILE A C 1
ATOM 588 O O . ILE A 1 84 ? -11.585 0.215 18.663 1.00 91.56 84 ILE A O 1
ATOM 592 N N . ILE A 1 85 ? -12.761 0.915 16.901 1.00 93.50 85 ILE A N 1
ATOM 593 C CA . ILE A 1 85 ? -11.802 0.442 15.899 1.00 93.50 85 ILE A CA 1
ATOM 594 C C . ILE A 1 85 ? -11.285 1.654 15.137 1.00 93.50 85 ILE A C 1
ATOM 596 O O . ILE A 1 85 ? -12.065 2.351 14.484 1.00 93.50 85 ILE A O 1
ATOM 600 N N . ARG A 1 86 ? -9.975 1.901 15.191 1.00 92.50 86 ARG A N 1
ATOM 601 C CA . ARG A 1 86 ? -9.305 2.935 14.395 1.00 92.50 86 ARG A CA 1
ATOM 602 C C . ARG A 1 86 ? -8.460 2.278 13.315 1.00 92.50 86 ARG A C 1
ATOM 604 O O . ARG A 1 86 ? -7.873 1.219 13.509 1.00 92.50 86 ARG A O 1
ATOM 611 N N . CYS A 1 87 ? -8.402 2.899 12.146 1.00 92.06 87 CYS A N 1
ATOM 612 C CA . CYS A 1 87 ? -7.590 2.429 11.032 1.00 92.06 87 CYS A CA 1
ATOM 613 C C . CYS A 1 87 ? -6.732 3.564 10.480 1.00 92.06 87 CYS A C 1
ATOM 615 O O . CYS A 1 87 ? -7.228 4.679 10.313 1.00 92.06 87 CYS A O 1
ATOM 617 N N . THR A 1 88 ? -5.483 3.258 10.129 1.00 89.62 88 THR A N 1
ATOM 618 C CA . THR A 1 88 ? -4.571 4.157 9.409 1.00 89.62 88 THR A CA 1
ATOM 619 C C . THR A 1 88 ? -3.743 3.380 8.386 1.00 89.62 88 THR A C 1
ATOM 621 O O . THR A 1 88 ? -3.013 2.450 8.722 1.00 89.62 88 THR A O 1
ATOM 624 N N . TRP A 1 89 ? -3.878 3.706 7.102 1.00 89.56 89 TRP A N 1
ATOM 625 C CA . TRP A 1 89 ? -3.300 2.899 6.020 1.00 89.56 89 TRP A CA 1
ATOM 626 C C . TRP A 1 89 ? -1.991 3.503 5.505 1.00 89.56 89 TRP A C 1
ATOM 628 O O . TRP A 1 89 ? -1.999 4.571 4.893 1.00 89.56 89 TRP A O 1
ATOM 638 N N . THR A 1 90 ? -0.881 2.800 5.728 1.00 83.12 90 THR A N 1
ATOM 639 C CA . THR A 1 90 ? 0.502 3.285 5.544 1.00 83.12 90 THR A CA 1
ATOM 640 C C . THR A 1 90 ? 1.227 2.522 4.426 1.00 83.12 90 THR A C 1
ATOM 642 O O . THR A 1 90 ? 1.763 3.086 3.472 1.00 83.12 90 THR A O 1
ATOM 645 N N . GLY A 1 91 ? 1.099 1.200 4.429 1.00 85.44 91 GLY A N 1
ATOM 646 C CA . GLY A 1 91 ? 1.708 0.296 3.463 1.00 85.44 91 GLY A CA 1
ATOM 647 C C . GLY A 1 91 ? 1.898 -1.073 4.086 1.00 85.44 91 GLY A C 1
ATOM 648 O O . GLY A 1 91 ? 1.851 -1.212 5.300 1.00 85.44 91 GLY A O 1
ATOM 649 N N . SER A 1 92 ? 2.082 -2.103 3.267 1.00 88.00 92 SER A N 1
ATOM 650 C CA . SER A 1 92 ? 2.235 -3.465 3.785 1.00 88.00 92 SER A CA 1
ATOM 651 C C . SER A 1 92 ? 3.468 -3.600 4.671 1.00 88.00 92 SER A C 1
ATOM 653 O O . SER A 1 92 ? 3.365 -3.972 5.832 1.00 88.00 92 SER A O 1
ATOM 655 N N . VAL A 1 93 ? 4.629 -3.238 4.124 1.00 89.06 93 VAL A N 1
ATOM 656 C CA . VAL A 1 93 ? 5.909 -3.370 4.817 1.00 89.06 93 VAL A CA 1
ATOM 657 C C . VAL A 1 93 ? 5.997 -2.355 5.955 1.00 89.06 93 VAL A C 1
ATOM 659 O O . VAL A 1 93 ? 6.455 -2.708 7.035 1.00 89.06 93 VAL A O 1
ATOM 662 N N . GLU A 1 94 ? 5.504 -1.126 5.751 1.00 87.25 94 GLU A N 1
ATOM 663 C CA . GLU A 1 94 ? 5.427 -0.120 6.825 1.00 87.25 94 GLU A CA 1
ATOM 664 C C . GLU A 1 94 ? 4.531 -0.584 7.968 1.00 87.25 94 GLU A C 1
ATOM 666 O O . GLU A 1 94 ? 4.909 -0.430 9.120 1.00 87.25 94 GLU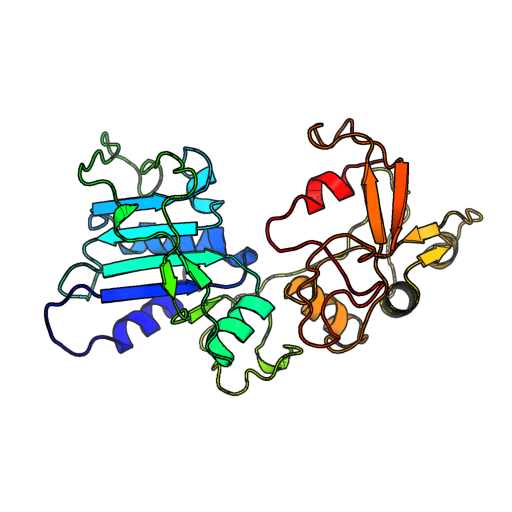 A O 1
ATOM 671 N N . GLY A 1 95 ? 3.383 -1.202 7.681 1.00 89.00 95 GLY A N 1
ATOM 672 C CA . GLY A 1 95 ? 2.491 -1.741 8.703 1.00 89.00 95 GLY A CA 1
ATOM 673 C C . GLY A 1 95 ? 3.130 -2.871 9.503 1.00 89.00 95 GLY A C 1
ATOM 674 O O . GLY A 1 95 ? 3.111 -2.835 10.731 1.00 89.00 95 GLY A O 1
ATOM 675 N N . THR A 1 96 ? 3.739 -3.849 8.824 1.00 89.81 96 THR A N 1
ATOM 676 C CA . THR A 1 96 ? 4.448 -4.945 9.501 1.00 89.81 96 THR A CA 1
ATOM 677 C C . THR A 1 96 ? 5.611 -4.423 10.335 1.00 89.81 96 THR A C 1
ATOM 679 O O . THR A 1 96 ? 5.766 -4.841 11.478 1.00 89.81 96 THR A O 1
ATOM 682 N N . GLN A 1 97 ? 6.395 -3.481 9.802 1.00 89.31 97 GLN A N 1
ATOM 683 C CA . GLN A 1 97 ? 7.459 -2.825 10.558 1.00 89.31 97 GLN A CA 1
ATOM 684 C C . GLN A 1 97 ? 6.890 -2.100 11.773 1.00 89.31 97 GLN A C 1
ATOM 686 O O . GLN A 1 97 ? 7.397 -2.260 12.870 1.00 89.31 97 GLN A O 1
ATOM 691 N N . THR A 1 98 ? 5.815 -1.342 11.593 1.00 89.62 98 THR A N 1
ATOM 692 C CA . THR A 1 98 ? 5.199 -0.549 12.654 1.00 89.62 98 THR A CA 1
ATOM 693 C C . THR A 1 98 ? 4.807 -1.413 13.847 1.00 89.62 98 THR A C 1
ATOM 695 O O . THR A 1 98 ? 5.150 -1.080 14.977 1.00 89.62 98 THR A O 1
ATOM 698 N N . VAL A 1 99 ? 4.152 -2.547 13.598 1.00 89.81 99 VAL A N 1
ATOM 699 C CA . VAL A 1 99 ? 3.776 -3.488 14.660 1.00 89.81 99 VAL A CA 1
ATOM 700 C C . VAL A 1 99 ? 5.007 -4.217 15.208 1.00 89.81 99 VAL A C 1
ATOM 702 O O . VAL A 1 99 ? 5.187 -4.299 16.420 1.00 89.81 99 VAL A O 1
ATOM 705 N N . GLY A 1 100 ? 5.898 -4.707 14.343 1.00 88.75 100 GLY A N 1
ATOM 706 C CA . GLY A 1 100 ? 7.078 -5.472 14.759 1.00 88.75 100 GLY A CA 1
ATOM 707 C C . GLY A 1 100 ? 8.073 -4.658 15.587 1.00 88.75 100 GLY A C 1
ATOM 708 O O . GLY A 1 100 ? 8.566 -5.121 16.609 1.00 88.75 100 GLY A O 1
ATOM 709 N N . THR A 1 101 ? 8.314 -3.407 15.212 1.00 88.69 101 THR A N 1
ATOM 710 C CA . THR A 1 101 ? 9.274 -2.523 15.882 1.00 88.69 101 THR A CA 1
ATOM 711 C C . THR A 1 101 ? 8.605 -1.469 16.763 1.00 88.69 101 THR A C 1
ATOM 713 O O . THR A 1 101 ? 9.282 -0.542 17.199 1.00 88.69 101 THR A O 1
ATOM 716 N N . GLN A 1 102 ? 7.298 -1.598 17.023 1.00 88.38 102 GLN A N 1
ATOM 717 C CA . GLN A 1 102 ? 6.546 -0.769 17.973 1.00 88.38 102 GLN A CA 1
ATOM 718 C C . GLN A 1 102 ? 6.628 0.742 17.667 1.00 88.38 102 GLN A C 1
ATOM 720 O O . GLN A 1 102 ? 6.871 1.568 18.546 1.00 88.38 102 GLN A O 1
ATOM 725 N N . ILE A 1 103 ? 6.451 1.108 16.394 1.00 88.19 103 ILE A N 1
ATOM 726 C CA . ILE A 1 103 ? 6.432 2.507 15.938 1.00 88.19 103 ILE A CA 1
ATOM 727 C C . ILE A 1 103 ? 5.008 3.056 16.073 1.00 88.19 103 ILE A C 1
ATOM 729 O O . ILE A 1 103 ? 4.030 2.359 15.807 1.00 88.19 103 ILE A O 1
ATOM 733 N N . THR A 1 104 ? 4.877 4.318 16.475 1.00 88.69 104 THR A N 1
ATOM 734 C CA . THR A 1 104 ? 3.579 4.994 16.532 1.00 88.69 104 THR A CA 1
ATOM 735 C C . THR A 1 104 ? 3.091 5.402 15.144 1.00 88.69 104 THR A C 1
ATOM 737 O O . THR A 1 104 ? 3.870 5.781 14.270 1.00 88.69 104 THR A O 1
ATOM 740 N N . GLN A 1 105 ? 1.776 5.355 14.946 1.00 87.94 105 GLN A N 1
ATOM 741 C CA . GLN A 1 105 ? 1.101 5.865 13.759 1.00 87.94 105 GLN A CA 1
ATOM 742 C C . GLN A 1 105 ? 0.050 6.896 14.130 1.00 87.94 105 GLN A C 1
ATOM 744 O O . GLN A 1 105 ? -0.483 6.892 15.239 1.00 87.94 105 GLN A O 1
ATOM 749 N N . ASP A 1 106 ? -0.268 7.744 13.157 1.00 86.50 106 ASP A N 1
ATOM 750 C CA . ASP A 1 106 ? -1.322 8.738 13.278 1.00 86.50 106 ASP A CA 1
ATOM 751 C C . ASP A 1 106 ? -2.692 8.083 13.093 1.00 86.50 106 ASP A C 1
ATOM 753 O O . ASP A 1 106 ? -3.026 7.605 11.998 1.00 86.50 106 ASP A O 1
ATOM 757 N N . PHE A 1 107 ? -3.527 8.137 14.125 1.00 87.00 107 PHE A N 1
ATOM 758 C CA . PHE A 1 107 ? -4.936 7.760 14.072 1.00 87.00 107 PHE A CA 1
ATOM 759 C C . PHE A 1 107 ? -5.848 8.968 14.278 1.00 87.00 107 PHE A C 1
ATOM 761 O O . PHE A 1 107 ? -5.441 9.999 14.815 1.00 87.00 107 PHE A O 1
ATOM 768 N N . LEU A 1 108 ? -7.107 8.834 13.852 1.00 83.44 108 LEU A N 1
ATOM 769 C CA . LEU A 1 108 ? -8.133 9.797 14.240 1.00 83.44 108 LEU A CA 1
ATOM 770 C C . LEU A 1 108 ? -8.383 9.687 15.753 1.00 83.44 108 LEU A C 1
ATOM 772 O O . LEU A 1 108 ? -8.514 8.569 16.261 1.00 83.44 108 LEU A O 1
ATOM 776 N N . PRO A 1 109 ? -8.480 10.816 16.465 1.00 84.31 109 PRO A N 1
ATOM 777 C CA . PRO A 1 109 ? -8.699 10.829 17.900 1.00 84.31 109 PRO A CA 1
ATOM 778 C C . PRO A 1 109 ? -10.161 10.501 18.207 1.00 84.31 109 PRO A C 1
ATOM 780 O O . PRO A 1 109 ? -11.042 10.667 17.359 1.00 84.31 109 PRO A O 1
ATOM 783 N N . LEU A 1 110 ? -10.462 10.121 19.451 1.00 83.25 110 LEU A N 1
ATOM 784 C CA . LEU A 1 110 ? -11.857 9.941 19.887 1.00 83.25 110 LEU A CA 1
ATOM 785 C C . LEU A 1 110 ? -12.693 11.217 19.708 1.00 83.25 110 LEU A C 1
ATOM 787 O O . LEU A 1 110 ? -13.887 11.125 19.447 1.00 83.25 110 LEU A O 1
ATOM 791 N N . SER A 1 111 ? -12.077 12.398 19.799 1.00 79.56 111 SER A N 1
ATOM 792 C CA . SER A 1 111 ? -12.744 13.686 19.563 1.00 79.56 111 SER A CA 1
ATOM 793 C C . SER A 1 111 ? -13.182 13.902 18.110 1.00 79.56 111 SER A C 1
ATOM 795 O O . SER A 1 111 ? -13.961 14.815 17.847 1.00 79.56 111 SER A O 1
ATOM 797 N N . ALA A 1 112 ? -12.716 13.076 17.165 1.00 77.31 112 ALA A N 1
ATOM 798 C CA . ALA A 1 112 ? -13.226 13.071 15.797 1.00 77.31 112 ALA A CA 1
ATOM 799 C C . ALA A 1 112 ? -14.588 12.368 15.679 1.00 77.31 112 ALA A C 1
ATOM 801 O O . ALA A 1 112 ? -15.280 12.562 14.679 1.00 77.31 112 ALA A O 1
ATOM 802 N N . LEU A 1 113 ? -14.988 11.571 16.677 1.00 77.56 113 LEU A N 1
ATOM 803 C CA . LEU A 1 113 ? -16.351 11.054 16.772 1.00 77.56 113 LEU A CA 1
ATOM 804 C C . LEU A 1 113 ? -17.281 12.220 17.113 1.00 77.56 113 LEU A C 1
ATOM 806 O O . LEU A 1 113 ? -17.074 12.928 18.098 1.00 77.56 113 LEU A O 1
ATOM 810 N N . THR A 1 114 ? -18.308 12.440 16.298 1.00 63.12 114 THR A N 1
ATOM 811 C CA . THR A 1 114 ? -19.265 13.527 16.523 1.00 63.12 114 THR A CA 1
ATOM 812 C C . THR A 1 114 ? -20.523 12.976 17.181 1.00 63.12 114 THR A C 1
ATOM 814 O O . THR A 1 114 ? -21.208 12.125 16.627 1.00 63.12 114 THR A O 1
ATOM 817 N N . ALA A 1 115 ? -20.807 13.463 18.393 1.00 46.78 115 ALA A N 1
ATOM 818 C CA . ALA A 1 115 ? -21.908 13.028 19.247 1.00 46.78 115 ALA A CA 1
ATOM 819 C C . ALA A 1 115 ? -23.260 13.574 18.758 1.00 46.78 115 ALA A C 1
ATOM 821 O O . ALA A 1 115 ? -23.858 14.451 19.377 1.00 46.78 115 ALA A O 1
ATOM 822 N N . THR A 1 116 ? -23.743 13.099 17.616 1.00 41.31 116 THR A N 1
ATOM 823 C CA . THR A 1 116 ? -25.172 13.112 17.276 1.00 41.31 116 THR A CA 1
ATOM 824 C C . THR A 1 116 ? -25.370 12.142 16.127 1.00 41.31 116 THR A C 1
ATOM 826 O O . THR A 1 116 ? -25.157 12.494 14.969 1.00 41.31 116 THR A O 1
ATOM 829 N N . GLY A 1 117 ? -25.782 10.915 16.445 1.00 38.75 117 GLY A N 1
ATOM 830 C CA . GLY A 1 117 ? -26.229 9.949 15.457 1.00 38.75 117 GLY A CA 1
ATOM 831 C C . GLY A 1 117 ? -27.337 10.528 14.577 1.00 38.75 117 GLY A C 1
ATOM 832 O O . GLY A 1 117 ? -28.516 10.355 14.859 1.00 38.75 117 GLY A O 1
ATOM 833 N N . SER A 1 118 ? -26.971 11.157 13.464 1.00 31.16 118 SER A N 1
ATOM 834 C CA . SER A 1 118 ? -27.685 10.895 12.226 1.00 31.16 118 SER A CA 1
ATOM 835 C C . SER A 1 118 ? -27.100 9.600 11.677 1.00 31.16 118 SER A C 1
ATOM 837 O O . SER A 1 118 ? -26.123 9.641 10.925 1.00 31.16 118 SER A O 1
ATOM 839 N N . PRO A 1 119 ? -27.666 8.424 12.003 1.00 37.91 119 PRO A N 1
ATOM 840 C CA . PRO A 1 119 ? -27.645 7.391 10.995 1.00 37.91 119 PRO A CA 1
ATOM 841 C C . PRO A 1 119 ? -28.333 8.015 9.771 1.00 37.91 119 PRO A C 1
ATOM 843 O O . PRO A 1 119 ? -29.341 8.713 9.918 1.00 37.91 119 PRO A O 1
ATOM 846 N N . ILE A 1 120 ? -27.832 7.799 8.553 1.00 36.44 120 ILE A N 1
ATOM 847 C CA . ILE A 1 120 ? -28.787 7.891 7.449 1.00 36.44 120 ILE A CA 1
ATOM 848 C C . ILE A 1 120 ? -29.789 6.768 7.716 1.00 36.44 120 ILE A C 1
ATOM 850 O O . ILE A 1 120 ? -29.472 5.592 7.562 1.00 36.44 120 ILE A O 1
ATOM 854 N N . VAL A 1 121 ? -30.974 7.136 8.183 1.00 34.94 121 VAL A N 1
ATOM 855 C CA . VAL A 1 121 ? -32.189 6.326 8.114 1.00 34.94 121 VAL A CA 1
ATOM 856 C C . VAL A 1 121 ? -33.150 7.233 7.348 1.00 34.94 121 VAL A C 1
ATOM 858 O O . VAL A 1 121 ? -33.339 8.384 7.724 1.00 34.94 121 VAL A O 1
ATOM 861 N N . ASN A 1 122 ? -33.660 6.857 6.180 1.00 30.55 122 ASN A N 1
ATOM 862 C CA . ASN A 1 122 ? -34.355 5.600 5.935 1.00 30.55 122 ASN A CA 1
ATOM 863 C C . ASN A 1 122 ? -33.517 4.438 5.394 1.00 30.55 122 ASN A C 1
ATOM 865 O O . ASN A 1 122 ? -32.971 4.456 4.295 1.00 30.55 122 ASN A O 1
ATOM 869 N N . ASP A 1 123 ? -33.524 3.405 6.224 1.00 37.56 123 ASP A N 1
ATOM 870 C CA . ASP A 1 123 ? -33.077 2.041 6.018 1.00 37.56 123 ASP A CA 1
ATOM 871 C C . ASP A 1 123 ? -33.650 1.398 4.742 1.00 37.56 123 ASP A C 1
ATOM 873 O O . ASP A 1 123 ? -34.836 1.533 4.439 1.00 37.56 123 ASP A O 1
ATOM 877 N N . THR A 1 124 ? -32.785 0.695 4.004 1.00 34.09 124 THR A N 1
ATOM 878 C CA . THR A 1 124 ? -32.917 -0.730 3.615 1.00 34.09 124 THR A CA 1
ATOM 879 C C . THR A 1 124 ? -31.958 -1.054 2.470 1.00 34.09 124 THR A C 1
ATOM 881 O O . THR A 1 124 ? -32.333 -1.238 1.318 1.00 34.09 124 THR A O 1
ATOM 884 N N . THR A 1 125 ? -30.666 -1.141 2.782 1.00 29.12 125 THR A N 1
ATOM 885 C CA . THR A 1 125 ? -29.905 -2.394 2.614 1.00 29.12 125 THR A CA 1
ATOM 886 C C . THR A 1 125 ? -28.487 -2.220 3.166 1.00 29.12 125 THR A C 1
ATOM 888 O O . THR A 1 125 ? -27.817 -1.208 2.957 1.00 29.12 125 THR A O 1
ATOM 891 N N . ALA A 1 126 ? -28.081 -3.207 3.966 1.00 40.25 126 ALA A N 1
ATOM 892 C CA . ALA A 1 126 ? -26.934 -3.212 4.866 1.00 40.25 126 ALA A CA 1
ATOM 893 C C . ALA A 1 126 ? -25.659 -2.572 4.281 1.00 40.25 126 ALA A C 1
ATOM 895 O O . ALA A 1 126 ? -25.173 -2.962 3.223 1.00 40.25 126 ALA A O 1
ATOM 896 N N . VAL A 1 127 ? -25.099 -1.608 5.022 1.00 39.25 127 VAL A N 1
ATOM 897 C CA . VAL A 1 127 ? -23.816 -0.928 4.740 1.00 39.25 127 VAL A CA 1
ATOM 898 C C . VAL A 1 127 ? -23.810 -0.045 3.472 1.00 39.25 127 VAL A C 1
ATOM 900 O O . VAL A 1 127 ? -22.755 0.416 3.059 1.00 39.25 127 VAL A O 1
ATOM 903 N N . ALA A 1 128 ? -24.962 0.284 2.874 1.00 34.28 128 ALA A N 1
ATOM 904 C CA . ALA A 1 128 ? -25.015 1.181 1.707 1.00 34.28 128 ALA A CA 1
ATOM 905 C C . ALA A 1 128 ? -25.206 2.682 2.032 1.00 34.28 128 ALA A C 1
ATOM 907 O O . ALA A 1 128 ? -25.057 3.515 1.142 1.00 34.28 128 ALA A O 1
ATOM 908 N N . GLY A 1 129 ? -25.514 3.051 3.284 1.00 33.62 129 GLY A N 1
ATOM 909 C CA . GLY A 1 129 ? -26.006 4.403 3.606 1.00 33.62 129 GLY A CA 1
ATOM 910 C C . GLY A 1 129 ? -25.304 5.163 4.730 1.00 33.62 129 GLY A C 1
ATOM 911 O O . GLY A 1 129 ? -25.584 6.337 4.907 1.00 33.62 129 GLY A O 1
ATOM 912 N N . LYS A 1 130 ? -24.383 4.576 5.501 1.00 43.22 130 LYS A N 1
ATOM 913 C CA . LYS A 1 130 ? -23.692 5.327 6.567 1.00 43.22 130 LYS A CA 1
ATOM 914 C C . LYS A 1 130 ? -22.588 6.178 5.938 1.00 43.22 130 LYS A C 1
ATOM 916 O O . LYS A 1 130 ? -21.460 5.721 5.827 1.00 43.22 130 LYS A O 1
ATOM 921 N N . THR A 1 131 ? -22.923 7.368 5.438 1.00 44.75 131 THR A N 1
ATOM 922 C CA . THR A 1 131 ? -21.963 8.285 4.806 1.00 44.75 131 THR A CA 1
ATOM 923 C C . THR A 1 131 ? -21.557 9.367 5.794 1.00 44.75 131 THR A C 1
ATOM 925 O O . THR A 1 131 ? -22.390 10.174 6.196 1.00 44.75 131 THR A O 1
ATOM 928 N N . GLY A 1 132 ? -20.290 9.371 6.192 1.00 44.84 132 GLY A N 1
ATOM 929 C CA . GLY A 1 132 ? -19.726 10.427 7.021 1.00 44.84 132 GLY A CA 1
ATOM 930 C C . GLY A 1 132 ? -19.339 11.617 6.153 1.00 44.84 132 GLY A C 1
ATOM 931 O O . GLY A 1 132 ? -19.080 11.488 4.952 1.00 44.84 132 GLY A O 1
ATOM 932 N N . THR A 1 133 ? -19.310 12.798 6.753 1.00 42.09 133 THR A N 1
ATOM 933 C CA . THR A 1 133 ? -18.588 13.936 6.187 1.00 42.09 133 THR A CA 1
ATOM 934 C C . THR A 1 133 ? -17.097 13.747 6.434 1.00 42.09 133 THR A C 1
ATOM 936 O O . THR A 1 133 ? -16.691 13.418 7.549 1.00 42.09 133 THR A O 1
ATOM 939 N N . ALA A 1 134 ? -16.284 13.980 5.402 1.00 47.38 134 ALA A N 1
ATOM 940 C CA . ALA A 1 134 ? -14.835 14.057 5.537 1.00 47.38 134 ALA A CA 1
ATOM 941 C C . ALA A 1 134 ? -14.481 15.126 6.579 1.00 47.38 134 ALA A C 1
ATOM 943 O O . ALA A 1 134 ? -14.846 16.290 6.400 1.00 47.38 134 ALA A O 1
ATOM 944 N N . LEU A 1 135 ? -13.761 14.762 7.637 1.00 51.44 135 LEU A N 1
ATOM 945 C CA . LEU A 1 135 ? -13.125 15.756 8.496 1.00 51.44 135 LEU A CA 1
ATOM 946 C C . LEU A 1 135 ? -11.697 16.001 7.987 1.00 51.44 135 LEU A C 1
ATOM 948 O O . LEU A 1 135 ? -10.881 15.081 7.909 1.00 51.44 135 LEU A O 1
ATOM 952 N N . LEU A 1 136 ? -11.411 17.253 7.610 1.00 43.25 136 LEU A N 1
ATOM 953 C CA . LEU A 1 136 ? -10.047 17.787 7.479 1.00 43.25 136 LEU A CA 1
ATOM 954 C C . LEU A 1 136 ? -9.394 17.794 8.879 1.00 43.25 136 LEU A C 1
ATOM 956 O O . LEU A 1 136 ? -10.120 17.872 9.868 1.00 43.25 136 LEU A O 1
ATOM 960 N N . PRO A 1 137 ? -8.063 17.629 8.987 1.00 48.91 137 PRO A N 1
ATOM 961 C CA . PRO A 1 137 ? -7.431 16.828 10.034 1.00 48.91 137 PRO A CA 1
ATOM 962 C C . PRO A 1 137 ? -7.805 17.303 11.443 1.00 48.91 137 PRO A C 1
ATOM 964 O O . PRO A 1 137 ? -7.354 18.347 11.908 1.00 48.91 137 PRO A O 1
ATOM 967 N N . VAL A 1 138 ? -8.626 16.502 12.122 1.00 49.81 138 VAL A N 1
ATOM 968 C CA . VAL A 1 138 ? -8.820 16.571 13.575 1.00 49.81 138 VAL A CA 1
ATOM 969 C C . VAL A 1 138 ? -7.602 15.890 14.203 1.00 49.81 138 VAL A C 1
ATOM 971 O O . VAL A 1 138 ? -7.162 14.864 13.688 1.00 49.81 138 VAL A O 1
ATOM 974 N N . GLY A 1 139 ? -7.011 16.516 15.229 1.00 55.97 139 GLY A N 1
ATOM 975 C CA . GLY A 1 139 ? -5.656 16.231 15.731 1.00 55.97 139 GLY A CA 1
ATOM 976 C C . GLY A 1 139 ? -5.309 14.747 15.860 1.00 55.97 139 GLY A C 1
ATOM 977 O O . GLY A 1 139 ? -6.124 13.964 16.302 1.00 55.97 139 GLY A O 1
ATOM 978 N N . THR A 1 140 ? -4.108 14.346 15.461 1.00 68.44 140 THR A N 1
ATOM 979 C CA . THR A 1 140 ? -3.712 12.933 15.385 1.00 68.44 140 THR A CA 1
ATOM 980 C C . THR A 1 140 ? -3.381 12.348 16.757 1.00 68.44 140 THR A C 1
ATOM 982 O O . THR A 1 140 ? -2.541 12.896 17.472 1.00 68.44 140 THR A O 1
ATOM 985 N N . ASP A 1 141 ? -3.968 11.196 17.084 1.00 82.19 141 ASP A N 1
ATOM 986 C CA . ASP A 1 141 ? -3.496 10.365 18.193 1.00 82.19 141 ASP A CA 1
ATOM 987 C C . ASP A 1 141 ? -2.332 9.502 17.696 1.00 82.19 141 ASP A C 1
ATOM 989 O O . ASP A 1 141 ? -2.495 8.713 16.763 1.00 82.19 141 ASP A O 1
ATOM 993 N N . LEU A 1 142 ? -1.162 9.648 18.321 1.00 87.94 142 LEU A N 1
ATOM 994 C CA . LEU A 1 142 ? 0.012 8.817 18.053 1.00 87.94 142 LEU A CA 1
ATOM 995 C C . LEU A 1 142 ? -0.061 7.542 18.888 1.00 87.94 142 LEU A C 1
ATOM 997 O O . LEU A 1 142 ? 0.127 7.588 20.103 1.00 87.94 142 LEU A O 1
ATOM 1001 N N . VAL A 1 143 ? -0.320 6.407 18.240 1.00 88.25 143 VAL A N 1
ATOM 1002 C CA . VAL A 1 143 ? -0.524 5.123 18.931 1.00 88.25 143 VAL A CA 1
ATOM 1003 C C . VAL A 1 143 ? 0.218 4.004 18.214 1.00 88.25 143 VAL A C 1
ATOM 1005 O O . VAL A 1 143 ? 0.346 4.030 16.991 1.00 88.25 143 VAL A O 1
ATOM 1008 N N . ILE A 1 144 ? 0.738 3.038 18.972 1.00 89.56 144 ILE A N 1
ATOM 1009 C CA . ILE A 1 144 ? 1.299 1.808 18.407 1.00 89.56 144 ILE A CA 1
ATOM 1010 C C . ILE A 1 144 ? 0.118 0.913 18.004 1.00 89.56 144 ILE A C 1
ATOM 1012 O O . ILE A 1 144 ? -0.668 0.557 18.877 1.00 89.56 144 ILE A O 1
ATOM 1016 N N . PRO A 1 145 ? -0.040 0.560 16.718 1.00 91.62 145 PRO A N 1
ATOM 1017 C CA . PRO A 1 145 ? -1.126 -0.304 16.268 1.00 91.62 145 PRO A CA 1
ATOM 1018 C C . PRO A 1 145 ? -1.041 -1.709 16.867 1.00 91.62 145 PRO A C 1
ATOM 1020 O O . PRO A 1 145 ? 0.046 -2.278 16.969 1.00 91.62 145 PRO A O 1
ATOM 1023 N N . ASP A 1 146 ? -2.198 -2.304 17.146 1.00 90.50 146 ASP A N 1
ATOM 1024 C CA . ASP A 1 146 ? -2.305 -3.680 17.637 1.00 90.50 146 ASP A CA 1
ATOM 1025 C C . ASP A 1 146 ? -2.029 -4.706 16.533 1.00 90.50 146 ASP A C 1
ATOM 1027 O O . ASP A 1 146 ? -1.491 -5.785 16.781 1.00 90.50 146 ASP A O 1
ATOM 1031 N N . LEU A 1 147 ? -2.421 -4.389 15.293 1.00 90.56 147 LEU A N 1
ATOM 1032 C CA . LEU A 1 147 ? -2.265 -5.285 14.150 1.00 90.56 147 LEU A CA 1
ATOM 1033 C C . LEU A 1 147 ? -2.074 -4.536 12.831 1.00 90.56 147 LEU A C 1
ATOM 1035 O O . LEU A 1 147 ? -2.485 -3.385 12.656 1.00 90.56 147 LEU A O 1
ATOM 1039 N N . ALA A 1 148 ? -1.480 -5.232 11.864 1.00 90.12 148 ALA A N 1
ATOM 1040 C CA . ALA A 1 148 ? -1.267 -4.726 10.518 1.00 90.12 148 ALA A CA 1
ATOM 1041 C C . ALA A 1 148 ? -1.773 -5.708 9.464 1.00 90.12 148 ALA A C 1
ATOM 1043 O O . ALA A 1 148 ? -1.505 -6.907 9.532 1.00 90.12 148 ALA A O 1
ATOM 1044 N N . PHE A 1 149 ? -2.436 -5.185 8.434 1.00 89.38 149 PHE A N 1
ATOM 1045 C CA . PHE A 1 149 ? -2.636 -5.933 7.198 1.00 89.38 149 PHE A CA 1
ATOM 1046 C C . PHE A 1 149 ? -1.360 -5.899 6.362 1.00 89.38 149 PHE A C 1
ATOM 1048 O O . PHE A 1 149 ? -0.792 -4.829 6.134 1.00 89.38 149 PHE A O 1
ATOM 1055 N N . SER A 1 150 ? -0.952 -7.057 5.849 1.00 87.56 150 SER A N 1
ATOM 1056 C CA . SER A 1 150 ? 0.201 -7.183 4.965 1.00 87.56 150 SER A CA 1
ATOM 1057 C C . SER A 1 150 ? -0.152 -8.031 3.743 1.00 87.56 150 SER A C 1
ATOM 1059 O O . SER A 1 150 ? -0.779 -9.077 3.876 1.00 87.56 150 SER A O 1
ATOM 1061 N N . ASP A 1 151 ? 0.225 -7.565 2.553 1.00 83.50 151 ASP A N 1
ATOM 1062 C CA . ASP A 1 151 ? 0.207 -8.321 1.297 1.00 83.50 151 ASP A CA 1
ATOM 1063 C C . ASP A 1 151 ? 1.540 -9.050 1.031 1.00 83.50 151 ASP A C 1
ATOM 1065 O O . ASP A 1 151 ? 1.696 -9.690 -0.006 1.00 83.50 151 ASP A O 1
ATOM 1069 N N . VAL A 1 152 ? 2.475 -9.007 1.990 1.00 84.25 152 VAL A N 1
ATOM 1070 C CA . VAL A 1 152 ? 3.723 -9.785 1.993 1.00 84.25 152 VAL A CA 1
ATOM 1071 C C . VAL A 1 152 ? 3.949 -10.497 3.324 1.00 84.25 152 VAL A C 1
ATOM 1073 O O . VAL A 1 152 ? 3.515 -10.030 4.379 1.00 84.25 152 VAL A O 1
ATOM 1076 N N . TYR A 1 153 ? 4.667 -11.618 3.300 1.00 85.25 153 TYR A N 1
ATOM 1077 C CA . TYR A 1 153 ? 5.037 -12.322 4.527 1.00 85.25 153 TYR A CA 1
ATOM 1078 C C . TYR A 1 153 ? 6.052 -11.509 5.346 1.00 85.25 153 TYR A C 1
ATOM 1080 O O . TYR A 1 153 ? 6.964 -10.928 4.744 1.00 85.25 153 TYR A O 1
ATOM 1088 N N . PRO A 1 154 ? 5.991 -11.535 6.695 1.00 84.19 154 PRO A N 1
ATOM 1089 C CA . PRO A 1 154 ? 7.005 -10.910 7.547 1.00 84.19 154 PRO A CA 1
ATOM 1090 C C . PRO A 1 154 ? 8.434 -11.333 7.175 1.00 84.19 154 PRO A C 1
ATOM 1092 O O . PRO A 1 154 ? 9.315 -10.489 7.065 1.00 84.19 154 PRO A O 1
ATOM 1095 N N . ALA A 1 155 ? 8.639 -12.612 6.835 1.00 82.38 155 ALA A N 1
ATOM 1096 C CA . ALA A 1 155 ? 9.931 -13.156 6.402 1.00 82.38 155 ALA A CA 1
ATOM 1097 C C . ALA A 1 155 ? 10.479 -12.564 5.086 1.00 82.38 155 ALA A C 1
ATOM 1099 O O . ALA A 1 155 ? 11.659 -12.713 4.786 1.00 82.38 155 ALA A O 1
ATOM 1100 N N . THR A 1 156 ? 9.630 -11.918 4.282 1.00 81.88 156 THR A N 1
ATOM 1101 C CA . THR A 1 156 ? 10.033 -11.238 3.036 1.00 81.88 156 THR A CA 1
ATOM 1102 C C . THR A 1 156 ? 10.211 -9.731 3.216 1.00 81.88 156 THR A C 1
ATOM 1104 O O . THR A 1 156 ? 10.624 -9.044 2.281 1.00 81.88 156 THR A O 1
ATOM 1107 N N . SER A 1 157 ? 9.911 -9.207 4.407 1.00 84.31 157 SER A N 1
ATOM 1108 C CA . SER A 1 157 ? 10.179 -7.819 4.760 1.00 84.31 157 SER A CA 1
ATOM 1109 C C . SER A 1 157 ? 11.687 -7.549 4.725 1.00 84.31 157 SER A C 1
ATOM 1111 O O . SER A 1 157 ? 12.468 -8.379 5.188 1.00 84.31 157 SER A O 1
ATOM 1113 N N . PRO A 1 158 ? 12.129 -6.381 4.230 1.00 80.69 158 PRO A N 1
ATOM 1114 C CA . PRO A 1 158 ? 13.520 -5.965 4.363 1.00 80.69 158 PRO A CA 1
ATOM 1115 C C . PRO A 1 158 ? 13.853 -5.474 5.792 1.00 80.69 158 PRO A C 1
ATOM 1117 O O . PRO A 1 158 ? 14.994 -5.105 6.054 1.00 80.69 158 PRO A O 1
ATOM 1120 N N . TYR A 1 159 ? 12.871 -5.454 6.702 1.00 83.62 159 TYR A N 1
ATOM 1121 C CA . TYR A 1 159 ? 13.014 -5.098 8.116 1.00 83.62 159 TYR A CA 1
ATOM 1122 C C . TYR A 1 159 ? 12.966 -6.338 9.008 1.00 83.62 159 TYR A C 1
ATOM 1124 O O . TYR A 1 159 ? 12.231 -7.277 8.706 1.00 83.62 159 TYR A O 1
ATOM 1132 N N . ASP A 1 160 ? 13.676 -6.309 10.139 1.00 84.69 160 ASP A N 1
ATOM 1133 C CA . ASP A 1 160 ? 13.523 -7.331 11.178 1.00 84.69 160 ASP A CA 1
ATOM 1134 C C . ASP A 1 160 ? 12.175 -7.159 11.885 1.00 84.69 160 ASP A C 1
ATOM 1136 O O . ASP A 1 160 ? 11.944 -6.201 12.622 1.00 84.69 160 ASP A O 1
ATOM 1140 N N . VAL A 1 161 ? 11.270 -8.086 11.590 1.00 86.50 161 VAL A N 1
ATOM 1141 C CA . VAL A 1 161 ? 9.904 -8.169 12.123 1.00 86.50 161 VAL A CA 1
ATOM 1142 C C . VAL A 1 161 ? 9.626 -9.588 12.621 1.00 86.50 161 VAL A C 1
ATOM 1144 O O . VAL A 1 161 ? 8.513 -10.096 12.517 1.00 86.50 161 VAL A O 1
ATOM 1147 N N . SER A 1 162 ? 10.666 -10.260 13.122 1.00 83.50 162 SER A N 1
ATOM 1148 C CA . SER A 1 162 ? 10.631 -11.662 13.563 1.00 83.50 162 SER A CA 1
ATOM 1149 C C . SER A 1 162 ? 9.645 -11.941 14.706 1.00 83.50 162 SER A C 1
ATOM 1151 O O . SER A 1 162 ? 9.238 -13.083 14.907 1.00 83.50 162 SER A O 1
ATOM 1153 N N . ASN A 1 163 ? 9.221 -10.903 15.426 1.00 83.12 163 ASN A N 1
ATOM 1154 C CA . ASN A 1 163 ? 8.195 -10.959 16.463 1.00 83.12 163 ASN A CA 1
ATOM 1155 C C . ASN A 1 163 ? 6.753 -10.855 15.930 1.00 83.12 163 ASN A C 1
ATOM 1157 O O . ASN A 1 163 ? 5.813 -11.029 16.706 1.00 83.12 163 ASN A O 1
ATOM 1161 N N . VAL A 1 164 ? 6.556 -10.567 14.640 1.00 85.38 164 VAL A N 1
ATOM 1162 C CA . VAL A 1 164 ? 5.227 -10.518 14.019 1.00 85.38 164 VAL A CA 1
ATOM 1163 C C . VAL A 1 164 ? 4.849 -11.907 13.525 1.00 85.38 164 VAL A C 1
ATOM 1165 O O . VAL A 1 164 ? 5.512 -12.487 12.666 1.00 85.38 164 VAL A O 1
ATOM 1168 N N . VAL A 1 165 ? 3.741 -12.424 14.044 1.00 82.69 165 VAL A N 1
ATOM 1169 C CA . VAL A 1 165 ? 3.192 -13.720 13.647 1.00 82.69 165 VAL A CA 1
ATOM 1170 C C . VAL A 1 165 ? 2.128 -13.504 12.574 1.00 82.69 165 VAL A C 1
ATOM 1172 O O . VAL A 1 165 ? 1.209 -12.703 12.756 1.00 82.69 165 VAL A O 1
ATOM 1175 N N . ASP A 1 166 ? 2.239 -14.217 11.452 1.00 76.88 166 ASP A N 1
ATOM 1176 C CA . ASP A 1 166 ? 1.136 -14.314 10.498 1.00 76.88 166 ASP A CA 1
ATOM 1177 C C . ASP A 1 166 ? 0.064 -15.243 11.077 1.00 76.88 166 ASP A C 1
ATOM 1179 O O . ASP A 1 166 ? 0.371 -16.293 11.641 1.00 76.88 166 ASP A O 1
ATOM 1183 N N . SER A 1 167 ? -1.197 -14.832 10.982 1.00 70.75 167 SER A N 1
ATOM 1184 C CA . SER A 1 167 ? -2.321 -15.665 11.413 1.00 70.75 167 SER A CA 1
ATOM 1185 C C . SER A 1 167 ? -3.237 -16.060 10.258 1.00 70.75 167 SER A C 1
ATOM 1187 O O . SER A 1 167 ? -3.920 -17.081 10.355 1.00 70.75 167 SER A O 1
ATOM 1189 N N . ILE A 1 168 ? -3.314 -15.248 9.189 1.00 67.69 168 ILE A N 1
ATOM 1190 C CA . ILE A 1 168 ? -4.288 -15.416 8.101 1.00 67.69 168 ILE A CA 1
ATOM 1191 C C . ILE A 1 168 ? -3.735 -14.882 6.773 1.00 67.69 168 ILE A C 1
ATOM 1193 O O . ILE A 1 168 ? -3.412 -13.695 6.683 1.00 67.69 168 ILE A O 1
ATOM 1197 N N . PRO A 1 169 ? -3.719 -15.700 5.705 1.00 64.94 169 PRO A N 1
ATOM 1198 C CA . PRO A 1 169 ? -3.290 -15.252 4.389 1.00 64.94 169 PRO A CA 1
ATOM 1199 C C . PRO A 1 169 ? -4.431 -14.579 3.607 1.00 64.94 169 PRO A C 1
ATOM 1201 O O . PRO A 1 169 ? -5.504 -15.152 3.403 1.00 64.94 169 PRO A O 1
ATOM 1204 N N . GLY A 1 170 ? -4.168 -13.377 3.096 1.00 61.09 170 GLY A N 1
ATOM 1205 C CA . GLY A 1 170 ? -4.884 -12.783 1.966 1.00 61.09 170 GLY A CA 1
ATOM 1206 C C . GLY A 1 170 ? -3.968 -12.762 0.743 1.00 61.09 170 GLY A C 1
ATOM 1207 O O . GLY A 1 170 ? -2.785 -12.472 0.877 1.00 61.09 170 GLY A O 1
ATOM 1208 N N . VAL A 1 171 ? -4.490 -13.071 -0.447 1.00 67.31 171 VAL A N 1
ATOM 1209 C CA . VAL A 1 171 ? -3.686 -13.075 -1.682 1.00 67.31 171 VAL A CA 1
ATOM 1210 C C . VAL A 1 171 ? -3.982 -11.822 -2.494 1.00 67.31 171 VAL A C 1
ATOM 1212 O O . VAL A 1 171 ? -5.131 -11.571 -2.861 1.00 67.31 171 VAL A O 1
ATOM 1215 N N . VAL A 1 172 ? -2.935 -11.060 -2.804 1.00 72.81 172 VAL A N 1
ATOM 1216 C CA . VAL A 1 172 ? -2.971 -9.925 -3.730 1.00 72.81 172 VAL A CA 1
ATOM 1217 C C . VAL A 1 172 ? -1.987 -10.215 -4.857 1.00 72.81 172 VAL A C 1
ATOM 1219 O O . VAL A 1 172 ? -0.843 -10.572 -4.600 1.00 72.81 172 VAL A O 1
ATOM 1222 N N . VAL A 1 173 ? -2.434 -10.083 -6.106 1.00 76.25 173 VAL A N 1
ATOM 1223 C CA . VAL A 1 173 ? -1.578 -10.272 -7.284 1.00 76.25 173 VAL A CA 1
ATOM 1224 C C . VAL A 1 173 ? -1.125 -8.910 -7.787 1.00 76.25 173 VAL A C 1
ATOM 1226 O O . VAL A 1 173 ? -1.948 -8.017 -7.998 1.00 76.25 173 VAL A O 1
ATOM 1229 N N . PHE A 1 174 ? 0.177 -8.764 -8.014 1.00 79.69 174 PHE A N 1
ATOM 1230 C CA . PHE A 1 174 ? 0.763 -7.575 -8.619 1.00 79.69 174 PHE A CA 1
ATOM 1231 C C . PHE A 1 174 ? 1.286 -7.900 -10.014 1.00 79.69 174 PHE A C 1
ATOM 1233 O O . PHE A 1 174 ? 1.857 -8.959 -10.244 1.00 79.69 174 PHE A O 1
ATOM 1240 N N . THR A 1 175 ? 1.108 -6.970 -10.950 1.00 83.75 175 THR A N 1
ATOM 1241 C CA . THR A 1 175 ? 1.690 -7.069 -12.291 1.00 83.75 175 THR A CA 1
ATOM 1242 C C . THR A 1 175 ? 2.430 -5.779 -12.619 1.00 83.75 175 THR A C 1
ATOM 1244 O O . THR A 1 175 ? 1.908 -4.694 -12.339 1.00 83.75 175 THR A O 1
ATOM 1247 N N . PRO A 1 176 ? 3.625 -5.853 -13.228 1.00 83.44 176 PRO A N 1
ATOM 1248 C CA . PRO A 1 176 ? 4.216 -4.703 -13.890 1.00 83.44 176 PRO A CA 1
ATOM 1249 C C . PRO A 1 176 ? 3.271 -4.186 -14.979 1.00 83.44 176 PRO A C 1
ATOM 1251 O O . PRO A 1 176 ? 2.606 -4.968 -15.663 1.00 83.44 176 PRO A O 1
ATOM 1254 N N . VAL A 1 177 ? 3.225 -2.868 -15.137 1.00 86.38 177 VAL A N 1
ATOM 1255 C CA . VAL A 1 177 ? 2.454 -2.179 -16.177 1.00 86.38 177 VAL A CA 1
ATOM 1256 C C . VAL A 1 177 ? 3.326 -1.112 -16.827 1.00 86.38 177 VAL A C 1
ATOM 1258 O O . VAL A 1 177 ? 4.326 -0.683 -16.250 1.00 86.38 177 VAL A O 1
ATOM 1261 N N . VAL A 1 178 ? 2.939 -0.682 -18.023 1.00 86.88 178 VAL A N 1
ATOM 1262 C CA . VAL A 1 178 ? 3.559 0.441 -18.734 1.00 86.88 178 VAL A CA 1
ATOM 1263 C C . VAL A 1 178 ? 2.630 1.651 -18.740 1.00 86.88 178 VAL A C 1
ATOM 1265 O O . VAL A 1 178 ? 1.422 1.499 -18.566 1.00 86.88 178 VAL A O 1
ATOM 1268 N N . ASN A 1 179 ? 3.191 2.850 -18.903 1.00 84.56 179 ASN A N 1
ATOM 1269 C CA . ASN A 1 179 ? 2.415 4.089 -18.960 1.00 84.56 179 ASN A CA 1
ATOM 1270 C C . ASN A 1 179 ? 1.510 4.137 -20.200 1.00 84.56 179 ASN A C 1
ATOM 1272 O O . ASN A 1 179 ? 1.799 3.504 -21.225 1.00 84.56 179 ASN A O 1
ATOM 1276 N N . GLU A 1 180 ? 0.444 4.932 -20.111 1.00 80.62 180 GLU A N 1
ATOM 1277 C CA . GLU A 1 180 ? -0.423 5.229 -21.251 1.00 80.62 180 GLU A CA 1
ATOM 1278 C C . GLU A 1 180 ? 0.410 5.821 -22.403 1.00 80.62 180 GLU A C 1
ATOM 1280 O O . GLU A 1 180 ? 1.361 6.570 -22.186 1.00 80.62 180 GLU A O 1
ATOM 1285 N N . GLY A 1 181 ? 0.122 5.409 -23.642 1.00 78.25 181 GLY A N 1
ATOM 1286 C CA . GLY A 1 181 ? 0.908 5.800 -24.821 1.00 78.25 181 GLY A CA 1
ATOM 1287 C C . GLY A 1 181 ? 2.161 4.953 -25.093 1.00 78.25 181 GLY A C 1
ATOM 1288 O O . GLY A 1 181 ? 2.826 5.165 -26.110 1.00 78.25 181 GLY A O 1
ATOM 1289 N N . SER A 1 182 ? 2.474 3.962 -24.249 1.00 83.31 182 SER A N 1
ATOM 1290 C CA . SER A 1 182 ? 3.514 2.975 -24.564 1.00 83.31 182 SER A CA 1
ATOM 1291 C C . SER A 1 182 ? 3.190 2.179 -25.838 1.00 83.31 182 SER A C 1
ATOM 1293 O O . SER A 1 182 ? 2.015 1.929 -26.125 1.00 83.31 182 SER A O 1
ATOM 1295 N N . PRO A 1 183 ? 4.204 1.733 -26.607 1.00 83.31 183 PRO A N 1
ATOM 1296 C CA . PRO A 1 183 ? 3.979 0.916 -27.796 1.00 83.31 183 PRO A CA 1
ATOM 1297 C C . PRO A 1 183 ? 3.160 -0.338 -27.472 1.00 83.31 183 PRO A C 1
ATOM 1299 O O . PRO A 1 183 ? 3.4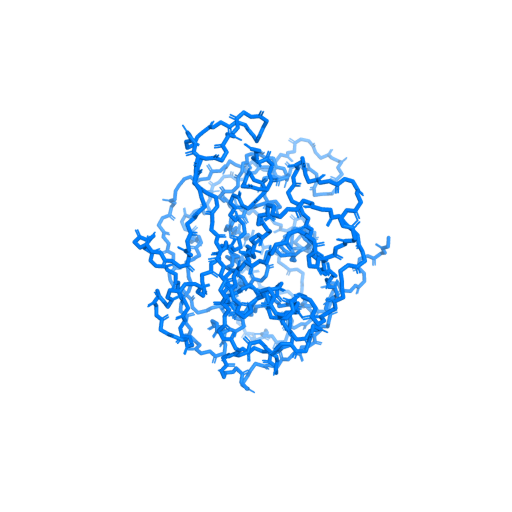94 -1.073 -26.544 1.00 83.31 183 PRO A O 1
ATOM 1302 N N . SER A 1 184 ? 2.136 -0.631 -28.277 1.00 78.94 184 SER A N 1
ATOM 1303 C CA . SER A 1 184 ? 1.234 -1.780 -28.075 1.00 78.94 184 SER A CA 1
ATOM 1304 C C . SER A 1 184 ? 1.941 -3.143 -28.077 1.00 78.94 184 SER A C 1
ATOM 1306 O O . SER A 1 184 ? 1.416 -4.111 -27.537 1.00 78.94 184 SER A O 1
ATOM 1308 N N . GLY A 1 185 ? 3.145 -3.220 -28.655 1.00 76.19 185 GLY A N 1
ATOM 1309 C CA . GLY A 1 185 ? 3.995 -4.412 -28.656 1.00 76.19 185 GLY A CA 1
ATOM 1310 C C . GLY A 1 185 ? 4.828 -4.621 -27.386 1.00 76.19 185 GLY A C 1
ATOM 1311 O O . GLY A 1 185 ? 5.522 -5.633 -27.300 1.00 76.19 185 GLY A O 1
ATOM 1312 N N . PHE A 1 186 ? 4.783 -3.708 -26.407 1.00 82.88 186 PHE A N 1
ATOM 1313 C CA . PHE A 1 186 ? 5.543 -3.828 -25.159 1.00 82.88 186 PHE A CA 1
ATOM 1314 C C . PHE A 1 186 ? 4.928 -4.895 -24.240 1.00 82.88 186 PHE A C 1
ATOM 1316 O O . PHE A 1 186 ? 4.170 -4.608 -23.317 1.00 82.88 186 PHE A O 1
ATOM 1323 N N . THR A 1 187 ? 5.237 -6.157 -24.523 1.00 83.44 187 THR A N 1
ATOM 1324 C CA . THR A 1 187 ? 4.714 -7.340 -23.827 1.00 83.44 187 THR A CA 1
ATOM 1325 C C . THR A 1 187 ? 5.838 -8.350 -23.588 1.00 83.44 187 THR A C 1
ATOM 1327 O O . THR A 1 187 ? 6.936 -8.194 -24.117 1.00 83.44 187 THR A O 1
ATOM 1330 N N . ASN A 1 188 ? 5.577 -9.393 -22.790 1.00 80.12 188 ASN A N 1
ATOM 1331 C CA . ASN A 1 188 ? 6.504 -10.515 -22.565 1.00 80.12 188 ASN A CA 1
ATOM 1332 C C . ASN A 1 188 ? 7.896 -10.118 -22.033 1.00 80.12 188 ASN A C 1
ATOM 1334 O O . ASN A 1 188 ? 8.893 -10.773 -22.339 1.00 80.12 188 ASN A O 1
ATOM 1338 N N . VAL A 1 189 ? 7.967 -9.067 -21.210 1.00 87.44 189 VAL A N 1
ATOM 1339 C CA . VAL A 1 189 ? 9.210 -8.686 -20.526 1.00 87.44 189 VAL A CA 1
ATOM 1340 C C . VAL A 1 189 ? 9.640 -9.812 -19.589 1.00 87.44 189 VAL A C 1
ATOM 1342 O O . VAL A 1 189 ? 8.921 -10.189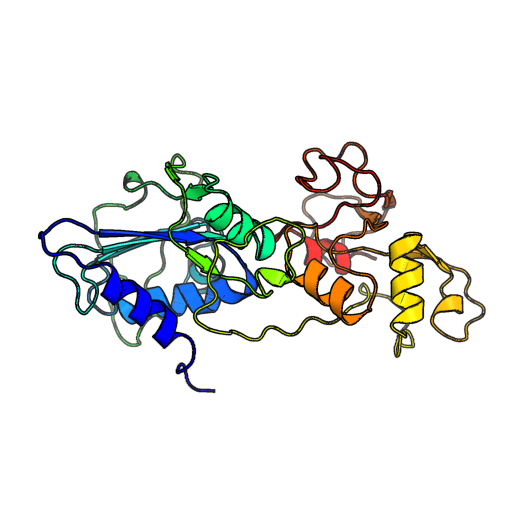 -18.666 1.00 87.44 189 VAL A O 1
ATOM 1345 N N . GLN A 1 190 ? 10.837 -10.342 -19.815 1.00 90.31 190 GLN A N 1
ATOM 1346 C CA . GLN A 1 190 ? 11.408 -11.411 -19.009 1.00 90.31 190 GLN A CA 1
ATOM 1347 C C . GLN A 1 190 ? 11.883 -10.877 -17.654 1.00 90.31 190 GLN A C 1
ATOM 1349 O O . GLN A 1 190 ? 12.397 -9.760 -17.550 1.00 90.31 190 GLN A O 1
ATOM 1354 N N . ALA A 1 191 ? 11.829 -11.719 -16.617 1.00 90.69 191 ALA A N 1
ATOM 1355 C CA . ALA A 1 191 ? 12.313 -11.360 -15.282 1.00 90.69 191 ALA A CA 1
ATOM 1356 C C . ALA A 1 191 ? 13.771 -10.862 -15.297 1.00 90.69 191 ALA A C 1
ATOM 1358 O O . ALA A 1 191 ? 14.102 -9.908 -14.601 1.00 90.69 191 ALA A O 1
ATOM 1359 N N . GLY A 1 192 ? 14.636 -11.446 -16.139 1.00 92.75 192 GLY A N 1
ATOM 1360 C CA . GLY A 1 192 ? 16.018 -10.985 -16.311 1.00 92.75 192 GLY A CA 1
ATOM 1361 C C . GLY A 1 192 ? 16.124 -9.550 -16.829 1.00 92.75 192 GLY A C 1
ATOM 1362 O O . GLY A 1 192 ? 16.901 -8.765 -16.285 1.00 92.75 192 GLY A O 1
ATOM 1363 N N . GLN A 1 193 ? 15.292 -9.183 -17.808 1.00 93.31 193 GLN A N 1
ATOM 1364 C CA . GLN A 1 193 ? 15.244 -7.822 -18.343 1.00 93.31 193 GLN A CA 1
ATOM 1365 C C . GLN A 1 193 ? 14.760 -6.828 -17.281 1.00 93.31 193 GLN A C 1
ATOM 1367 O O . GLN A 1 193 ? 15.331 -5.745 -17.140 1.00 93.31 193 GLN A O 1
ATOM 1372 N N . LEU A 1 194 ? 13.755 -7.216 -16.489 1.00 91.81 194 LEU A N 1
ATOM 1373 C CA . LEU A 1 194 ? 13.256 -6.395 -15.388 1.00 91.81 194 LEU A CA 1
ATOM 1374 C C . LEU A 1 194 ? 14.310 -6.223 -14.283 1.00 91.81 194 LEU A C 1
ATOM 1376 O O . LEU A 1 194 ? 14.527 -5.102 -13.833 1.00 91.81 194 LEU A O 1
ATOM 1380 N N . ARG A 1 195 ? 15.048 -7.279 -13.910 1.00 93.75 195 ARG A N 1
ATOM 1381 C CA . ARG A 1 195 ? 16.175 -7.170 -12.963 1.00 93.75 195 ARG A CA 1
ATOM 1382 C C . ARG A 1 195 ? 17.230 -6.175 -13.441 1.00 93.75 195 ARG A C 1
ATOM 1384 O O . ARG A 1 195 ? 17.677 -5.332 -12.669 1.00 93.75 195 ARG A O 1
ATOM 1391 N N . THR A 1 196 ? 17.627 -6.241 -14.714 1.00 94.75 196 THR A N 1
ATOM 1392 C CA . THR A 1 196 ? 18.626 -5.306 -15.254 1.00 94.75 196 THR A CA 1
ATOM 1393 C C . THR A 1 196 ? 18.083 -3.875 -15.329 1.00 94.75 196 THR A C 1
ATOM 1395 O O . THR A 1 196 ? 18.828 -2.927 -15.069 1.00 94.75 196 THR A O 1
ATOM 1398 N N . LEU A 1 197 ? 16.794 -3.694 -15.643 1.00 94.19 197 LEU A N 1
ATOM 1399 C CA . LEU A 1 197 ? 16.139 -2.387 -15.572 1.00 94.19 197 LEU A CA 1
ATOM 1400 C C . LEU A 1 197 ? 16.189 -1.827 -14.148 1.00 94.19 197 LEU A C 1
ATOM 1402 O O . LEU A 1 197 ? 16.638 -0.702 -13.970 1.00 94.19 197 LEU A O 1
ATOM 1406 N N . LEU A 1 198 ? 15.804 -2.613 -13.142 1.00 92.62 198 LEU A N 1
ATOM 1407 C CA . LEU A 1 198 ? 15.783 -2.198 -11.736 1.00 92.62 198 LEU A CA 1
ATOM 1408 C C . LEU A 1 198 ? 17.176 -1.865 -11.188 1.00 92.62 198 LEU A C 1
ATOM 1410 O O . LEU A 1 198 ? 17.304 -0.928 -10.408 1.00 92.62 198 LEU A O 1
ATOM 1414 N N . ALA A 1 199 ? 18.221 -2.568 -11.634 1.00 93.12 199 ALA A N 1
ATOM 1415 C CA . ALA A 1 199 ? 19.603 -2.290 -11.231 1.00 93.12 199 ALA A CA 1
ATOM 1416 C C . ALA A 1 199 ? 20.152 -0.964 -11.782 1.00 93.12 199 ALA A C 1
ATOM 1418 O O . ALA A 1 199 ? 21.017 -0.343 -11.173 1.00 93.12 199 ALA A O 1
ATOM 1419 N N . THR A 1 200 ? 19.696 -0.548 -12.966 1.00 94.19 200 THR A N 1
ATOM 1420 C CA . THR A 1 200 ? 20.308 0.565 -13.724 1.00 94.19 200 THR A CA 1
ATOM 1421 C C . THR A 1 200 ? 19.384 1.764 -13.919 1.00 94.19 200 THR A C 1
ATOM 1423 O O . THR A 1 200 ? 19.819 2.830 -14.346 1.00 94.19 200 THR A O 1
ATOM 1426 N N . GLY A 1 201 ? 18.095 1.587 -13.654 1.00 93.12 201 GLY A N 1
ATOM 1427 C CA . GLY A 1 201 ? 17.043 2.592 -13.708 1.00 93.12 201 GLY A CA 1
ATOM 1428 C C . GLY A 1 201 ? 16.506 2.898 -15.095 1.00 93.12 201 GLY A C 1
ATOM 1429 O O . GLY A 1 201 ? 15.390 3.400 -15.204 1.00 93.12 201 GLY A O 1
ATOM 1430 N N . ASN A 1 202 ? 17.247 2.585 -16.158 1.00 94.38 202 ASN A N 1
ATOM 1431 C CA . ASN A 1 202 ? 16.755 2.693 -17.525 1.00 94.38 202 ASN A CA 1
ATOM 1432 C C . ASN A 1 202 ? 17.429 1.701 -18.480 1.00 94.38 202 ASN A C 1
ATOM 1434 O O . ASN A 1 202 ? 18.574 1.272 -18.290 1.00 94.38 202 ASN A O 1
ATOM 1438 N N . LYS A 1 203 ? 16.696 1.353 -19.537 1.00 94.81 203 LYS A N 1
ATOM 1439 C CA . LYS A 1 203 ? 17.153 0.514 -20.647 1.00 94.81 203 LYS A CA 1
ATOM 1440 C C . LYS A 1 203 ? 16.574 1.031 -21.963 1.00 94.81 203 LYS A C 1
ATOM 1442 O O . LYS A 1 203 ? 15.476 1.580 -21.949 1.00 94.81 203 LYS A O 1
ATOM 1447 N N . PRO A 1 204 ? 17.283 0.893 -23.092 1.00 93.25 204 PRO A N 1
ATOM 1448 C CA . PRO A 1 204 ? 16.711 1.253 -24.381 1.00 93.25 204 PRO A CA 1
ATOM 1449 C C . PRO A 1 204 ? 15.530 0.329 -24.706 1.00 93.25 204 PRO A C 1
ATOM 1451 O O . PRO A 1 204 ? 15.478 -0.813 -24.261 1.00 93.25 204 PRO A O 1
ATOM 1454 N N . LEU A 1 205 ? 14.564 0.829 -25.463 1.00 90.06 205 LEU A N 1
ATOM 1455 C CA . LEU A 1 205 ? 13.317 0.137 -25.773 1.00 90.06 205 LEU A CA 1
ATOM 1456 C C . LEU A 1 205 ? 13.564 -1.191 -26.510 1.00 90.06 205 LEU A C 1
ATOM 1458 O O . LEU A 1 205 ? 12.963 -2.214 -26.177 1.00 90.06 205 LEU A O 1
ATOM 1462 N N . ASN A 1 206 ? 14.546 -1.189 -27.413 1.00 90.06 206 ASN A N 1
ATOM 1463 C CA . ASN A 1 206 ? 15.047 -2.369 -28.118 1.00 90.06 206 ASN A CA 1
ATOM 1464 C C . ASN A 1 206 ? 15.653 -3.468 -27.221 1.00 90.06 206 ASN A C 1
ATOM 1466 O O . ASN A 1 206 ? 15.895 -4.576 -27.691 1.00 90.06 206 ASN A O 1
ATOM 1470 N N . TYR A 1 207 ? 15.884 -3.195 -25.933 1.00 91.88 207 TYR A N 1
ATOM 1471 C CA . TYR A 1 207 ? 16.284 -4.211 -24.962 1.00 91.88 207 TYR A CA 1
ATOM 1472 C C . TYR A 1 207 ? 15.125 -5.144 -24.590 1.00 91.88 207 TYR A C 1
ATOM 1474 O O . TYR A 1 207 ? 15.363 -6.299 -24.241 1.00 91.88 207 TYR A O 1
ATOM 1482 N N . PHE A 1 208 ? 13.882 -4.650 -24.640 1.00 89.25 208 PHE A N 1
ATOM 1483 C CA . PHE A 1 208 ? 12.695 -5.385 -24.190 1.00 89.25 208 PHE A CA 1
ATOM 1484 C C . PHE A 1 208 ? 11.983 -6.116 -25.321 1.00 89.25 208 PHE A C 1
ATOM 1486 O O . PHE A 1 208 ? 11.465 -7.207 -25.105 1.00 89.25 208 PHE A O 1
ATOM 1493 N N . PHE A 1 209 ? 11.975 -5.539 -26.521 1.00 83.94 209 PHE A N 1
ATOM 1494 C CA . PHE A 1 209 ? 11.337 -6.131 -27.691 1.00 83.94 209 PHE A CA 1
ATOM 1495 C C . PHE A 1 209 ? 12.101 -5.762 -28.968 1.00 83.94 209 PHE A C 1
ATOM 1497 O O . PHE A 1 209 ? 12.801 -4.748 -28.990 1.00 83.94 209 PHE A O 1
ATOM 1504 N N . PRO A 1 210 ? 11.993 -6.566 -30.039 1.00 82.12 210 PRO A N 1
ATOM 1505 C CA . PRO A 1 210 ? 12.755 -6.352 -31.265 1.00 82.12 210 PRO A CA 1
ATOM 1506 C C . PRO A 1 210 ? 12.239 -5.124 -32.028 1.00 82.12 210 PRO A C 1
ATOM 1508 O O . PRO A 1 210 ? 11.334 -5.210 -32.854 1.00 82.12 210 PRO A O 1
ATOM 1511 N N . THR A 1 211 ? 12.829 -3.966 -31.745 1.00 84.81 211 THR A N 1
ATOM 1512 C CA . THR A 1 211 ? 12.593 -2.691 -32.434 1.00 84.81 211 THR A CA 1
ATOM 1513 C C . THR A 1 211 ? 13.916 -1.982 -32.698 1.00 84.81 211 THR A C 1
ATOM 1515 O O . THR A 1 211 ? 14.901 -2.209 -31.999 1.00 84.81 211 THR A O 1
ATOM 1518 N N . SER A 1 212 ? 13.958 -1.101 -33.697 1.00 87.31 212 SER A N 1
ATOM 1519 C CA . SER A 1 212 ? 15.083 -0.180 -33.905 1.00 87.31 212 SER A CA 1
ATOM 1520 C C . SER A 1 212 ? 15.002 1.061 -33.011 1.00 87.31 212 SER A C 1
ATOM 1522 O O . SER A 1 212 ? 15.921 1.876 -32.995 1.00 87.31 212 SER A O 1
ATOM 1524 N N . ASP A 1 213 ? 13.894 1.235 -32.294 1.00 86.25 213 ASP A N 1
ATOM 1525 C CA . ASP A 1 213 ? 13.675 2.374 -31.417 1.00 86.25 213 ASP A CA 1
ATOM 1526 C C . ASP A 1 213 ? 14.584 2.293 -30.179 1.00 86.25 213 ASP A C 1
ATOM 1528 O O . ASP A 1 213 ? 14.534 1.347 -29.390 1.00 86.25 213 ASP A O 1
ATOM 1532 N N . ALA A 1 214 ? 15.444 3.299 -30.034 1.00 87.44 214 ALA A N 1
ATOM 1533 C CA . ALA A 1 214 ? 16.426 3.409 -28.960 1.00 87.44 214 ALA A CA 1
ATOM 1534 C C . ALA A 1 214 ? 15.981 4.356 -27.832 1.00 87.44 214 ALA A C 1
ATOM 1536 O O . ALA A 1 214 ? 16.780 4.659 -26.940 1.00 87.44 214 ALA A O 1
ATOM 1537 N N . ARG A 1 215 ? 14.724 4.836 -27.844 1.00 89.44 215 ARG A N 1
ATOM 1538 C CA . ARG A 1 215 ? 14.161 5.603 -26.723 1.00 89.44 215 ARG A CA 1
ATOM 1539 C C . ARG A 1 215 ? 14.284 4.805 -25.427 1.00 89.44 215 ARG A C 1
ATOM 1541 O O . ARG A 1 215 ? 14.298 3.579 -25.428 1.00 89.44 215 ARG A O 1
ATOM 1548 N N . LYS A 1 216 ? 14.419 5.500 -24.303 1.00 91.00 216 LYS A N 1
ATOM 1549 C CA . LYS A 1 216 ? 14.647 4.860 -23.006 1.00 91.00 216 LYS A CA 1
ATOM 1550 C C . LYS A 1 216 ? 13.326 4.478 -22.344 1.00 91.00 216 LYS A C 1
ATOM 1552 O O . LYS A 1 216 ? 12.402 5.280 -22.282 1.00 91.00 216 LYS A O 1
ATOM 1557 N N . VAL A 1 217 ? 13.288 3.271 -21.798 1.00 91.44 217 VAL A N 1
ATOM 1558 C CA . VAL A 1 217 ? 12.316 2.816 -20.805 1.00 91.44 217 VAL A CA 1
ATOM 1559 C C . VAL A 1 217 ? 12.927 3.055 -19.438 1.00 91.44 217 VAL A C 1
ATOM 1561 O O . VAL A 1 217 ? 14.065 2.650 -19.184 1.00 91.44 217 VAL A O 1
ATOM 1564 N N . TYR A 1 218 ? 12.173 3.698 -18.558 1.00 92.06 218 TYR A N 1
ATOM 1565 C CA . TYR A 1 218 ? 12.622 4.046 -17.219 1.00 92.06 218 TYR A CA 1
ATOM 1566 C C . TYR A 1 218 ? 11.887 3.200 -16.189 1.00 92.06 218 TYR A C 1
ATOM 1568 O O . TYR A 1 218 ? 10.668 3.054 -16.243 1.00 92.06 218 TYR A O 1
ATOM 1576 N N . GLY A 1 219 ? 12.637 2.642 -15.243 1.00 91.19 219 GLY A N 1
ATOM 1577 C CA . GLY A 1 219 ? 12.061 1.983 -14.083 1.00 91.19 219 GLY A CA 1
ATOM 1578 C C . GLY A 1 219 ? 11.393 3.028 -13.201 1.00 91.19 219 GLY A C 1
ATOM 1579 O O . GLY A 1 219 ? 12.018 4.016 -12.827 1.00 91.19 219 GLY A O 1
ATOM 1580 N N . THR A 1 220 ? 10.131 2.816 -12.862 1.00 89.12 220 THR A N 1
ATOM 1581 C CA . THR A 1 220 ? 9.400 3.603 -11.869 1.00 89.12 220 THR A CA 1
ATOM 1582 C C . THR A 1 220 ? 8.552 2.650 -11.040 1.00 89.12 220 THR A C 1
ATOM 1584 O O . THR A 1 220 ? 8.263 1.532 -11.474 1.00 89.12 220 THR A O 1
ATOM 1587 N N . GLY A 1 221 ? 8.173 3.046 -9.832 1.00 87.00 221 GLY A N 1
ATOM 1588 C CA . GLY A 1 221 ? 7.392 2.161 -8.992 1.00 87.00 221 GLY A CA 1
ATOM 1589 C C . GLY A 1 221 ? 7.199 2.665 -7.580 1.00 87.00 221 GLY A C 1
ATOM 1590 O O . GLY A 1 221 ? 7.181 3.859 -7.298 1.00 87.00 221 GLY A O 1
ATOM 1591 N N . ARG A 1 222 ? 6.970 1.704 -6.694 1.00 86.38 222 ARG A N 1
ATOM 1592 C CA . ARG A 1 222 ? 6.615 1.939 -5.300 1.00 86.38 222 ARG A CA 1
ATOM 1593 C C . ARG A 1 222 ? 7.842 2.091 -4.407 1.00 86.38 222 ARG A C 1
ATOM 1595 O O . ARG A 1 222 ? 8.898 1.536 -4.716 1.00 86.38 222 ARG A O 1
ATOM 1602 N N . SER A 1 223 ? 7.656 2.787 -3.286 1.00 85.88 223 SER A N 1
ATOM 1603 C CA . SER A 1 223 ? 8.660 2.910 -2.226 1.00 85.88 223 SER A CA 1
ATOM 1604 C C . SER A 1 223 ? 8.916 1.574 -1.514 1.00 85.88 223 SER A C 1
ATOM 1606 O O . SER A 1 223 ? 8.174 0.601 -1.677 1.00 85.88 223 SER A O 1
ATOM 1608 N N . SER A 1 224 ? 9.970 1.528 -0.697 1.00 84.12 224 SER A N 1
ATOM 1609 C CA . SER A 1 224 ? 10.366 0.365 0.112 1.00 84.12 224 SER A CA 1
ATOM 1610 C C . SER A 1 224 ? 9.326 -0.109 1.128 1.00 84.12 224 SER A C 1
ATOM 1612 O O . SER A 1 224 ? 9.399 -1.235 1.604 1.00 84.12 224 SER A O 1
ATOM 1614 N N . PHE A 1 225 ? 8.351 0.737 1.446 1.00 83.94 225 PHE A N 1
ATOM 1615 C CA . PHE A 1 225 ? 7.248 0.431 2.358 1.00 83.94 225 PHE A CA 1
ATOM 1616 C C . PHE A 1 225 ? 6.085 -0.308 1.708 1.00 83.94 225 PHE A C 1
ATOM 1618 O O . PHE A 1 225 ? 5.147 -0.754 2.377 1.00 83.94 225 PHE A O 1
ATOM 1625 N N . SER A 1 226 ? 6.123 -0.429 0.385 1.00 86.00 226 SER A N 1
ATOM 1626 C CA . SER A 1 226 ? 5.087 -1.101 -0.371 1.00 86.00 226 SER A CA 1
ATOM 1627 C C . SER A 1 226 ? 5.399 -2.582 -0.509 1.00 86.00 226 SER A C 1
ATOM 1629 O O . SER A 1 226 ? 6.431 -2.957 -1.064 1.00 86.00 226 SER A O 1
ATOM 1631 N N . GLY A 1 227 ? 4.460 -3.434 -0.105 1.00 86.44 227 GLY A N 1
ATOM 1632 C CA . GLY A 1 227 ? 4.595 -4.865 -0.349 1.00 86.44 227 GLY A CA 1
ATOM 1633 C C . GLY A 1 227 ? 4.479 -5.228 -1.832 1.00 86.44 227 GLY A C 1
ATOM 1634 O O . GLY A 1 227 ? 5.094 -6.199 -2.257 1.00 86.44 227 GLY A O 1
ATOM 1635 N N . THR A 1 228 ? 3.879 -4.372 -2.675 1.00 87.06 228 THR A N 1
ATOM 1636 C CA . THR A 1 228 ? 4.018 -4.470 -4.139 1.00 87.06 228 THR A CA 1
ATOM 1637 C C . THR A 1 228 ? 5.487 -4.495 -4.557 1.00 87.06 228 THR A C 1
ATOM 1639 O O . THR A 1 228 ? 5.867 -5.324 -5.380 1.00 87.06 228 THR A O 1
ATOM 1642 N N . ARG A 1 229 ? 6.322 -3.610 -3.981 1.00 88.38 229 ARG A N 1
ATOM 1643 C CA . ARG A 1 229 ? 7.761 -3.575 -4.270 1.00 88.38 229 ARG A CA 1
ATOM 1644 C C . ARG A 1 229 ? 8.452 -4.839 -3.807 1.00 88.38 229 ARG A C 1
ATOM 1646 O O . ARG A 1 229 ? 9.128 -5.477 -4.606 1.00 88.38 229 ARG A O 1
ATOM 1653 N N . THR A 1 230 ? 8.249 -5.210 -2.554 1.00 89.12 230 THR A N 1
ATOM 1654 C CA . THR A 1 230 ? 8.800 -6.448 -2.001 1.00 89.12 230 THR A CA 1
ATOM 1655 C C . THR A 1 230 ? 8.440 -7.661 -2.859 1.00 89.12 230 THR A C 1
ATOM 1657 O O . THR A 1 230 ? 9.328 -8.432 -3.213 1.00 89.12 230 THR A O 1
ATOM 1660 N N . THR A 1 231 ? 7.178 -7.773 -3.279 1.00 88.19 231 THR A N 1
ATOM 1661 C CA . THR A 1 231 ? 6.676 -8.882 -4.099 1.00 88.19 231 THR A CA 1
ATOM 1662 C C . THR A 1 231 ? 7.361 -8.928 -5.458 1.00 88.19 231 THR A C 1
ATOM 1664 O O . THR A 1 231 ? 7.999 -9.929 -5.767 1.00 88.19 231 THR A O 1
ATOM 1667 N N . TYR A 1 232 ? 7.330 -7.849 -6.255 1.00 87.12 232 TYR A N 1
ATOM 1668 C CA . TYR A 1 232 ? 7.935 -7.914 -7.593 1.00 87.12 232 TYR A CA 1
ATOM 1669 C C . TYR A 1 232 ? 9.460 -8.083 -7.534 1.00 87.12 232 TYR A C 1
ATOM 1671 O O . TYR A 1 232 ? 10.044 -8.703 -8.422 1.00 87.12 232 TYR A O 1
ATOM 1679 N N . LEU A 1 233 ? 10.138 -7.564 -6.503 1.00 90.56 233 LEU A N 1
ATOM 1680 C CA . LEU A 1 233 ? 11.574 -7.789 -6.321 1.00 90.56 233 LEU A CA 1
ATOM 1681 C C . LEU A 1 233 ? 11.880 -9.240 -5.950 1.00 90.56 233 LEU A C 1
ATOM 1683 O O . LEU A 1 233 ? 12.837 -9.809 -6.478 1.00 90.56 233 LEU A O 1
ATOM 1687 N N . ALA A 1 234 ? 11.077 -9.852 -5.082 1.00 88.94 234 ALA A N 1
ATOM 1688 C CA . ALA A 1 234 ? 11.214 -11.260 -4.736 1.00 88.94 234 ALA A CA 1
ATOM 1689 C C . ALA A 1 234 ? 10.908 -12.169 -5.941 1.00 88.94 234 ALA A C 1
ATOM 1691 O O . ALA A 1 234 ? 11.738 -12.999 -6.304 1.00 88.94 234 ALA A O 1
ATOM 1692 N N . GLU A 1 235 ? 9.778 -11.963 -6.621 1.00 86.31 235 GLU A N 1
ATOM 1693 C CA . GLU A 1 235 ? 9.318 -12.798 -7.743 1.00 86.31 235 GLU A CA 1
ATOM 1694 C C . GLU A 1 235 ? 10.224 -12.706 -8.974 1.00 86.31 235 GLU A C 1
ATOM 1696 O O . GLU A 1 235 ? 10.437 -13.691 -9.679 1.00 86.31 235 GLU A O 1
ATOM 1701 N N . THR A 1 236 ? 10.819 -11.538 -9.229 1.00 88.25 236 THR A N 1
ATOM 1702 C CA . THR A 1 236 ? 11.802 -11.390 -10.315 1.00 88.25 236 THR A CA 1
ATOM 1703 C C . THR A 1 236 ? 13.164 -11.988 -9.971 1.00 88.25 236 THR A C 1
ATOM 1705 O O . THR A 1 236 ? 14.038 -12.031 -10.841 1.00 88.25 236 THR A O 1
ATOM 1708 N N . GLY A 1 237 ? 13.373 -12.438 -8.730 1.00 90.06 237 GLY A N 1
ATOM 1709 C CA . GLY A 1 237 ? 14.661 -12.900 -8.219 1.00 90.06 237 GLY A CA 1
ATOM 1710 C C . GLY A 1 237 ? 15.677 -11.772 -8.030 1.00 90.06 237 GLY A C 1
ATOM 1711 O O . GLY A 1 237 ? 16.875 -12.038 -8.004 1.00 90.06 237 GLY A O 1
ATOM 1712 N N . TYR A 1 238 ? 15.230 -10.511 -7.963 1.00 91.31 238 TYR A N 1
ATOM 1713 C CA . TYR A 1 238 ? 16.105 -9.385 -7.637 1.00 91.31 238 TYR A CA 1
ATOM 1714 C C . TYR A 1 238 ? 16.416 -9.339 -6.140 1.00 91.31 238 TYR A C 1
ATOM 1716 O O . TYR A 1 238 ? 17.540 -9.032 -5.780 1.00 91.31 238 TYR A O 1
ATOM 1724 N N . GLY A 1 239 ? 15.446 -9.670 -5.283 1.00 89.31 239 GLY A N 1
ATOM 1725 C CA . GLY A 1 239 ? 15.553 -9.623 -3.822 1.00 89.31 239 GLY A CA 1
ATOM 1726 C C . GLY A 1 239 ? 15.033 -8.309 -3.229 1.00 89.31 239 GLY A C 1
ATOM 1727 O O . GLY A 1 239 ? 15.424 -7.223 -3.652 1.00 89.31 239 GLY A O 1
ATOM 1728 N N . ALA A 1 240 ? 14.150 -8.406 -2.230 1.00 86.81 240 ALA A N 1
ATOM 1729 C CA . ALA A 1 240 ? 13.489 -7.251 -1.611 1.00 86.81 240 ALA A CA 1
ATOM 1730 C C . ALA A 1 240 ? 14.450 -6.313 -0.856 1.00 86.81 240 ALA A C 1
ATOM 1732 O O . ALA A 1 240 ? 14.201 -5.110 -0.784 1.00 86.81 240 ALA A O 1
ATOM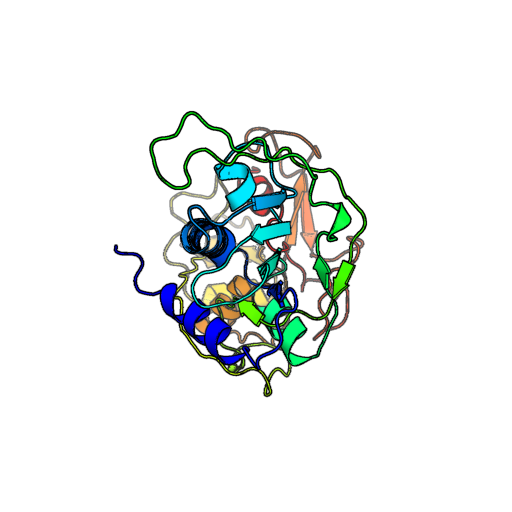 1733 N N . SER A 1 241 ? 15.563 -6.853 -0.350 1.00 85.50 241 SER A N 1
ATOM 1734 C CA . SER A 1 241 ? 16.595 -6.116 0.394 1.00 85.50 241 SER A CA 1
ATOM 1735 C C . SER A 1 241 ? 17.644 -5.434 -0.495 1.00 85.50 241 SER A C 1
ATOM 1737 O O . SER A 1 241 ? 18.559 -4.790 0.020 1.00 85.50 241 SER A O 1
ATOM 1739 N N . ASN A 1 242 ? 17.494 -5.496 -1.821 1.00 88.50 242 ASN A N 1
ATOM 1740 C CA . ASN A 1 242 ? 18.386 -4.802 -2.742 1.00 88.50 242 ASN A CA 1
ATOM 1741 C C . ASN A 1 242 ? 17.874 -3.403 -3.106 1.00 88.50 242 ASN A C 1
ATOM 1743 O O . ASN A 1 242 ? 16.686 -3.190 -3.376 1.00 88.50 242 ASN A O 1
ATOM 1747 N N . SER A 1 243 ? 18.809 -2.453 -3.174 1.00 89.12 243 SER A N 1
ATOM 1748 C CA . SER A 1 243 ? 18.545 -1.131 -3.734 1.00 89.12 243 SER A CA 1
ATOM 1749 C C . SER A 1 243 ? 18.238 -1.230 -5.224 1.00 89.12 243 SER A C 1
ATOM 1751 O O . SER A 1 243 ? 18.818 -2.039 -5.956 1.00 89.12 243 SER A O 1
ATOM 1753 N N . ILE A 1 244 ? 17.336 -0.371 -5.675 1.00 91.06 244 ILE A N 1
ATOM 1754 C CA . ILE A 1 244 ? 16.960 -0.222 -7.078 1.00 91.06 244 ILE A CA 1
ATOM 1755 C C . ILE A 1 244 ? 17.230 1.202 -7.544 1.00 91.06 244 ILE A C 1
ATOM 1757 O O . ILE A 1 244 ? 17.584 2.079 -6.761 1.00 91.06 244 ILE A O 1
ATOM 1761 N N . GLN A 1 245 ? 17.062 1.403 -8.841 1.00 92.19 245 GLN A N 1
ATOM 1762 C CA . GLN A 1 245 ? 17.132 2.684 -9.511 1.00 92.19 245 GLN A CA 1
ATOM 1763 C C . GLN A 1 245 ? 15.764 2.961 -10.142 1.00 92.19 245 GLN A C 1
ATOM 1765 O O . GLN A 1 245 ? 15.309 2.242 -11.030 1.00 92.19 245 GLN A O 1
ATOM 1770 N N . GLN A 1 246 ? 15.084 3.989 -9.655 1.00 90.56 246 GLN A N 1
ATOM 1771 C CA . GLN A 1 246 ? 13.765 4.420 -10.080 1.00 90.56 246 GLN A CA 1
ATOM 1772 C C . GLN A 1 246 ? 13.790 5.889 -10.481 1.00 90.56 246 GLN A C 1
ATOM 1774 O O . GLN A 1 246 ? 14.567 6.696 -9.970 1.00 90.56 246 GLN A O 1
ATOM 1779 N N . HIS A 1 247 ? 12.886 6.224 -11.390 1.00 90.06 247 HIS A N 1
ATOM 1780 C CA . HIS A 1 247 ? 12.635 7.574 -11.847 1.00 90.06 247 HIS A CA 1
ATOM 1781 C C . HIS A 1 247 ? 11.193 7.965 -11.540 1.00 90.06 247 HIS A C 1
ATOM 1783 O O . HIS A 1 247 ? 10.294 7.120 -11.504 1.00 90.06 247 HIS A O 1
ATOM 1789 N N . LYS A 1 248 ? 10.966 9.262 -11.362 1.00 86.38 248 LYS A N 1
ATOM 1790 C CA . LYS A 1 248 ? 9.635 9.861 -11.341 1.00 86.38 248 LYS A CA 1
ATOM 1791 C C . LYS A 1 248 ? 9.426 10.751 -12.563 1.00 86.38 248 LYS A C 1
ATOM 1793 O O . LYS A 1 248 ? 10.372 11.429 -12.980 1.00 86.38 248 LYS A O 1
ATOM 1798 N N . PRO A 1 249 ? 8.207 10.787 -13.119 1.00 85.44 249 PRO A N 1
ATOM 1799 C CA . PRO A 1 249 ? 7.833 11.831 -14.054 1.00 85.44 249 PRO A CA 1
ATOM 1800 C C . PRO A 1 249 ? 7.665 13.154 -13.306 1.00 85.44 249 PRO A C 1
ATOM 1802 O O . PRO A 1 249 ? 7.000 13.227 -12.272 1.00 85.44 249 PRO A O 1
ATOM 1805 N N . VAL A 1 250 ? 8.271 14.203 -13.845 1.00 82.62 250 VAL A N 1
ATOM 1806 C CA . VAL A 1 250 ? 7.951 15.590 -13.519 1.00 82.62 250 VAL A CA 1
ATOM 1807 C C . VAL A 1 250 ? 6.962 16.060 -14.575 1.00 82.62 250 VAL A C 1
ATOM 1809 O O . VAL A 1 250 ? 7.197 15.879 -15.769 1.00 82.62 250 VAL A O 1
ATOM 1812 N N . THR A 1 251 ? 5.838 16.621 -14.142 1.00 78.00 251 THR A N 1
ATOM 1813 C CA . THR A 1 251 ? 4.768 17.079 -15.034 1.00 78.00 251 THR A CA 1
ATOM 1814 C C . THR A 1 251 ? 4.608 18.594 -14.972 1.00 78.00 251 THR A C 1
ATOM 1816 O O . THR A 1 251 ? 5.033 19.251 -14.021 1.00 78.00 251 THR A O 1
ATOM 1819 N N . ASN A 1 252 ? 3.987 19.169 -16.000 1.00 68.19 252 ASN A N 1
ATOM 1820 C CA . ASN A 1 252 ? 3.765 20.613 -16.138 1.00 68.19 252 ASN A CA 1
ATOM 1821 C C . ASN A 1 252 ? 2.633 21.199 -15.260 1.00 68.19 252 ASN A C 1
ATOM 1823 O O . ASN A 1 252 ? 2.297 22.371 -15.428 1.00 68.19 252 ASN A O 1
ATOM 1827 N N . GLY A 1 253 ? 2.047 20.452 -14.316 1.00 57.94 253 GLY A N 1
ATOM 1828 C CA . GLY A 1 253 ? 1.002 20.986 -13.435 1.00 57.94 253 GLY A CA 1
ATOM 1829 C C . GLY A 1 253 ? 0.622 20.071 -12.269 1.00 57.94 253 GLY A C 1
ATOM 1830 O O . GLY A 1 253 ? 0.503 18.860 -12.426 1.00 57.94 253 GLY A O 1
ATOM 1831 N N . ALA A 1 254 ? 0.389 20.662 -11.093 1.00 47.84 254 ALA A N 1
ATOM 1832 C CA . ALA A 1 254 ? 0.071 19.953 -9.847 1.00 47.84 254 ALA A CA 1
ATOM 1833 C C . ALA A 1 254 ? -1.418 19.567 -9.687 1.00 47.84 254 ALA A C 1
ATOM 1835 O O . ALA A 1 254 ? -1.804 19.017 -8.657 1.00 47.84 254 ALA A O 1
ATOM 1836 N N . SER A 1 255 ? -2.287 19.885 -10.657 1.00 47.25 255 SER A N 1
ATOM 1837 C CA . SER A 1 255 ? -3.750 19.779 -10.476 1.00 47.25 255 SER A CA 1
ATOM 1838 C C . SER A 1 255 ? -4.548 19.429 -11.739 1.00 47.25 255 SER A C 1
ATOM 1840 O O . SER A 1 255 ? -5.763 19.610 -11.756 1.00 47.25 255 SER A O 1
ATOM 1842 N N . ALA A 1 256 ? -3.906 18.940 -12.802 1.00 42.28 256 ALA A N 1
ATOM 1843 C CA . ALA A 1 256 ? -4.626 18.533 -14.009 1.00 42.28 256 ALA A CA 1
ATOM 1844 C C . ALA A 1 256 ? -5.113 17.072 -13.920 1.00 42.28 256 ALA A C 1
ATOM 1846 O O . ALA A 1 256 ? -4.469 16.218 -13.310 1.00 42.28 256 ALA A O 1
ATOM 1847 N N . SER A 1 257 ? -6.266 16.789 -14.536 1.00 53.53 257 SER A N 1
ATOM 1848 C CA . SER A 1 257 ? -6.727 15.423 -14.823 1.00 53.53 257 SER A CA 1
ATOM 1849 C C . SER A 1 257 ? -5.635 14.650 -15.576 1.00 53.53 257 SER A C 1
ATOM 1851 O O . SER A 1 257 ? -4.907 15.250 -16.365 1.00 53.53 257 SER A O 1
ATOM 1853 N N . ALA A 1 258 ? -5.532 13.331 -15.371 1.00 54.34 258 ALA A N 1
ATOM 1854 C CA . ALA A 1 258 ? -4.501 12.483 -15.989 1.00 54.34 258 ALA A CA 1
ATOM 1855 C C . ALA A 1 258 ? -4.355 12.699 -17.512 1.00 54.34 258 ALA A C 1
ATOM 1857 O O . ALA A 1 258 ? -3.250 12.633 -18.028 1.00 54.34 258 ALA A O 1
ATOM 1858 N N . ALA A 1 259 ? -5.447 13.051 -18.201 1.00 55.72 259 ALA A N 1
ATOM 1859 C CA . ALA A 1 259 ? -5.492 13.254 -19.650 1.00 55.72 259 ALA A CA 1
ATOM 1860 C C . ALA A 1 259 ? -4.787 14.526 -20.177 1.00 55.72 259 ALA A C 1
ATOM 1862 O O . ALA A 1 259 ? -4.660 14.678 -21.388 1.00 55.72 259 ALA A O 1
ATOM 1863 N N . THR A 1 260 ? -4.367 15.461 -19.316 1.00 60.00 260 THR A N 1
ATOM 1864 C CA . THR A 1 260 ? -3.687 16.711 -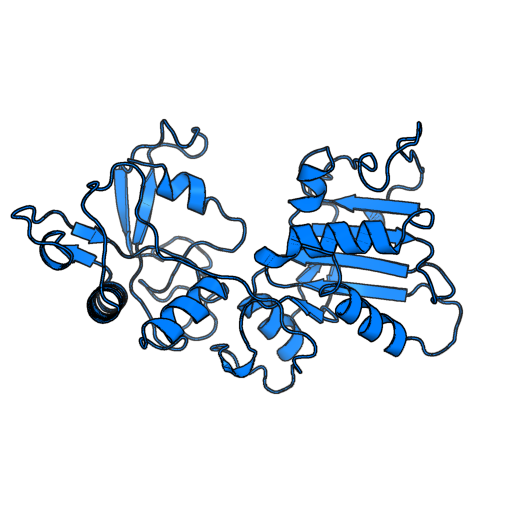19.727 1.00 60.00 260 THR A CA 1
ATOM 1865 C C . THR A 1 260 ? -2.299 16.894 -19.114 1.00 60.00 260 THR A C 1
ATOM 1867 O O . THR A 1 260 ? -1.651 17.911 -19.365 1.00 60.00 260 THR A O 1
ATOM 1870 N N . LEU A 1 261 ? -1.821 15.925 -18.328 1.00 71.94 261 LEU A N 1
ATOM 1871 C CA . LEU A 1 261 ? -0.482 15.966 -17.751 1.00 71.94 261 LEU A CA 1
ATOM 1872 C C . LEU A 1 261 ? 0.546 15.520 -18.792 1.00 71.94 261 LEU A C 1
ATOM 1874 O O . LEU A 1 261 ? 0.555 14.362 -19.200 1.00 71.94 261 LEU A O 1
ATOM 1878 N N . ALA A 1 262 ? 1.428 16.438 -19.184 1.00 76.00 262 ALA A N 1
ATOM 1879 C CA . ALA A 1 262 ? 2.571 16.111 -20.028 1.00 76.00 262 ALA A CA 1
ATOM 1880 C C . ALA A 1 262 ? 3.812 15.875 -19.164 1.00 76.00 262 ALA A C 1
ATOM 1882 O O . ALA A 1 262 ? 4.092 16.670 -18.255 1.00 76.00 262 ALA A O 1
ATOM 1883 N N . ILE A 1 263 ? 4.565 14.812 -19.453 1.00 81.56 263 ILE A N 1
ATOM 1884 C CA . ILE A 1 263 ? 5.858 14.569 -18.803 1.00 81.56 263 ILE A CA 1
ATOM 1885 C C . ILE A 1 263 ? 6.865 15.574 -19.368 1.00 81.56 263 ILE A C 1
ATOM 1887 O O . ILE A 1 263 ? 7.224 15.528 -20.541 1.00 81.56 263 ILE A O 1
ATOM 1891 N N . THR A 1 264 ? 7.340 16.497 -18.532 1.00 83.69 264 THR A N 1
ATOM 1892 C CA . THR A 1 264 ? 8.341 17.494 -18.936 1.00 83.69 264 THR A CA 1
ATOM 1893 C C . THR A 1 264 ? 9.751 16.951 -18.790 1.00 83.69 264 THR A C 1
ATOM 1895 O O . THR A 1 264 ? 10.593 17.175 -19.658 1.00 83.69 264 THR A O 1
ATOM 1898 N N . THR A 1 265 ? 10.017 16.217 -17.708 1.00 85.62 265 THR A N 1
ATOM 1899 C CA . THR A 1 265 ? 11.299 15.550 -17.466 1.00 85.62 265 THR A CA 1
ATOM 1900 C C . THR A 1 265 ? 11.112 14.252 -16.681 1.00 85.62 265 THR A C 1
ATOM 1902 O O . THR A 1 265 ? 10.111 14.045 -15.994 1.00 85.62 265 THR A O 1
ATOM 1905 N N . LEU A 1 266 ? 12.099 13.359 -16.780 1.00 88.00 266 LEU A N 1
ATOM 1906 C CA . LEU A 1 266 ? 12.226 12.188 -15.914 1.00 88.00 266 LEU A CA 1
ATOM 1907 C C . LEU A 1 266 ? 13.419 12.396 -14.990 1.00 88.00 266 LEU A C 1
ATOM 1909 O O . LEU A 1 266 ? 14.533 12.648 -15.449 1.00 88.00 266 LEU A O 1
ATOM 1913 N N . GLN A 1 267 ? 13.178 12.275 -13.691 1.00 89.31 267 GLN A N 1
ATOM 1914 C CA . GLN A 1 267 ? 14.168 12.527 -12.651 1.00 89.31 267 GLN A CA 1
ATOM 1915 C C . GLN A 1 267 ? 14.422 11.246 -11.863 1.00 89.31 267 GLN A C 1
ATOM 1917 O O . GLN A 1 267 ? 13.473 10.546 -11.517 1.00 89.31 267 GLN A O 1
ATOM 1922 N N . ILE A 1 268 ? 15.682 10.949 -11.547 1.00 89.69 268 ILE A N 1
ATOM 1923 C CA . ILE A 1 268 ? 16.028 9.890 -10.593 1.00 89.69 268 ILE A CA 1
ATOM 1924 C C . ILE A 1 268 ? 15.408 10.196 -9.216 1.00 89.69 268 ILE A C 1
ATOM 1926 O O . ILE A 1 268 ? 15.406 11.343 -8.764 1.00 89.69 268 ILE A O 1
ATOM 1930 N N . TRP A 1 269 ? 14.829 9.188 -8.563 1.00 86.62 269 TRP A N 1
ATOM 1931 C CA . TRP A 1 269 ? 14.044 9.366 -7.335 1.00 86.62 269 TRP A CA 1
ATOM 1932 C C . TRP A 1 269 ? 14.716 8.657 -6.156 1.00 86.62 269 TRP A C 1
ATOM 1934 O O . TRP A 1 269 ? 14.943 7.454 -6.259 1.00 86.62 269 TRP A O 1
ATOM 1944 N N . PRO A 1 270 ? 14.994 9.320 -5.018 1.00 84.19 270 PRO A N 1
ATOM 1945 C CA . PRO A 1 270 ? 14.863 10.752 -4.730 1.00 84.19 270 PRO A CA 1
ATOM 1946 C C . PRO A 1 270 ? 16.016 11.616 -5.173 1.00 84.19 270 PRO A C 1
ATOM 1948 O O . PRO A 1 270 ? 17.171 11.209 -5.179 1.00 84.19 270 PRO A O 1
ATOM 1951 N N . THR A 1 271 ? 15.672 12.854 -5.507 1.00 79.56 271 THR A N 1
ATOM 1952 C CA . THR A 1 271 ? 16.605 13.975 -5.575 1.00 79.56 271 THR A CA 1
ATOM 1953 C C . THR A 1 271 ? 15.855 15.225 -5.129 1.00 79.56 271 THR A C 1
ATOM 1955 O O . THR A 1 271 ? 15.036 15.755 -5.873 1.00 79.56 271 THR A O 1
ATOM 1958 N N . ASN A 1 272 ? 16.126 15.677 -3.899 1.00 71.06 272 ASN A N 1
ATOM 1959 C CA . ASN A 1 272 ? 15.502 16.853 -3.270 1.00 71.06 272 ASN A CA 1
ATOM 1960 C C . ASN A 1 272 ? 13.973 16.768 -3.101 1.00 71.06 272 ASN A C 1
ATOM 1962 O O . ASN A 1 272 ? 13.296 17.789 -3.039 1.00 71.06 272 ASN A O 1
ATOM 1966 N N . ASP A 1 273 ? 13.432 15.553 -3.022 1.00 68.94 273 ASP A N 1
ATOM 1967 C CA . ASP A 1 273 ? 11.983 15.320 -2.956 1.00 68.94 273 ASP A CA 1
ATOM 1968 C C . ASP A 1 273 ? 11.404 15.413 -1.546 1.00 68.94 273 ASP A C 1
ATOM 1970 O O . ASP A 1 273 ? 10.193 15.541 -1.386 1.00 68.94 273 ASP A O 1
ATOM 1974 N N . GLY A 1 274 ? 12.275 15.376 -0.536 1.00 60.41 274 GLY A N 1
ATOM 1975 C CA . GLY A 1 274 ? 11.879 15.255 0.856 1.00 60.41 274 GLY A CA 1
ATOM 1976 C C . GLY A 1 274 ? 11.371 13.849 1.182 1.00 60.41 274 GLY A C 1
ATOM 1977 O O . GLY A 1 274 ? 10.545 13.274 0.480 1.00 60.41 274 GLY A O 1
ATOM 1978 N N . ASN A 1 275 ? 11.895 13.311 2.281 1.00 57.16 275 ASN A N 1
ATOM 1979 C CA . ASN A 1 275 ? 11.433 12.127 2.997 1.00 57.16 275 ASN A CA 1
ATOM 1980 C C . ASN A 1 275 ? 11.032 10.931 2.115 1.00 57.16 275 ASN A C 1
ATOM 1982 O O . ASN A 1 275 ? 9.912 10.423 2.193 1.00 57.16 275 ASN A O 1
ATOM 1986 N N . ASN A 1 276 ? 11.971 10.402 1.326 1.00 60.03 276 ASN A N 1
ATOM 1987 C CA . ASN A 1 276 ? 11.870 9.005 0.923 1.00 60.03 276 ASN A CA 1
ATOM 1988 C C . ASN A 1 276 ? 12.230 8.188 2.156 1.00 60.03 276 ASN A C 1
ATOM 1990 O O . ASN A 1 276 ? 13.403 7.925 2.417 1.00 60.03 276 ASN A O 1
ATOM 1994 N N . LYS A 1 277 ? 11.208 7.857 2.946 1.00 58.44 277 LYS A N 1
ATOM 1995 C CA . LYS A 1 277 ? 11.299 7.259 4.282 1.00 58.44 277 LYS A CA 1
ATOM 1996 C C . LYS A 1 277 ? 12.096 5.934 4.348 1.00 58.44 277 LYS A C 1
ATOM 1998 O O . LYS A 1 277 ? 12.004 5.253 5.346 1.00 58.44 277 LYS A O 1
ATOM 2003 N N . SER A 1 278 ? 12.809 5.474 3.319 1.00 62.47 278 SER A N 1
ATOM 2004 C CA . SER A 1 278 ? 13.549 4.205 3.303 1.00 62.47 278 SER A CA 1
ATOM 2005 C C . SER A 1 278 ? 14.493 4.072 4.512 1.00 62.47 278 SER A C 1
ATOM 2007 O O . SER A 1 278 ? 15.591 4.616 4.529 1.00 62.47 278 SER A O 1
ATOM 2009 N N . LEU A 1 279 ? 14.085 3.306 5.523 1.00 60.66 279 LEU A N 1
ATOM 2010 C CA . LEU A 1 279 ? 14.888 3.117 6.738 1.00 60.66 279 LEU A CA 1
ATOM 2011 C C . LEU A 1 279 ? 16.017 2.075 6.578 1.00 60.66 279 LEU A C 1
ATOM 2013 O O . LEU A 1 279 ? 16.966 2.103 7.350 1.00 60.66 279 LEU A O 1
ATOM 2017 N N . VAL A 1 280 ? 15.956 1.185 5.574 1.00 66.12 280 VAL A N 1
ATOM 2018 C CA . VAL A 1 280 ? 16.969 0.120 5.370 1.00 66.12 280 VAL A CA 1
ATOM 2019 C C . VAL A 1 280 ? 18.245 0.642 4.710 1.00 66.12 280 VAL A C 1
ATOM 2021 O O . VAL A 1 280 ? 19.343 0.272 5.107 1.00 66.12 280 VAL A O 1
ATOM 2024 N N . TRP A 1 281 ? 18.114 1.510 3.705 1.00 72.00 281 TRP A N 1
ATOM 2025 C CA . TRP A 1 281 ? 19.249 1.994 2.903 1.00 72.00 281 TRP A CA 1
ATOM 2026 C C . TRP A 1 281 ? 19.597 3.461 3.179 1.00 72.00 281 TRP A C 1
ATOM 2028 O O . TRP A 1 281 ? 20.337 4.080 2.419 1.00 72.00 281 TRP A O 1
ATOM 2038 N N . GLY A 1 282 ? 19.050 4.007 4.266 1.00 67.44 282 GLY A N 1
ATOM 2039 C CA . GLY A 1 282 ? 19.105 5.421 4.604 1.00 67.44 282 GLY A CA 1
ATOM 2040 C C . GLY A 1 282 ? 17.977 6.227 3.945 1.00 67.44 282 GLY A C 1
ATOM 2041 O O . GLY A 1 282 ? 17.545 5.896 2.827 1.00 67.44 282 GLY A O 1
ATOM 2042 N N . PRO A 1 283 ? 17.485 7.275 4.633 1.00 64.06 283 PRO A N 1
ATOM 2043 C CA . PRO A 1 283 ? 16.554 8.210 4.026 1.00 64.06 283 PRO A CA 1
ATOM 2044 C C . PRO A 1 283 ? 17.231 8.831 2.803 1.00 64.06 283 PRO A C 1
ATOM 2046 O O . PRO A 1 283 ? 18.408 9.182 2.836 1.00 64.06 283 PRO A O 1
ATOM 2049 N N . ASP A 1 284 ? 16.491 8.924 1.706 1.00 70.94 284 ASP A N 1
ATOM 2050 C CA . ASP A 1 284 ? 16.932 9.589 0.478 1.00 70.94 284 ASP A CA 1
ATOM 2051 C C . ASP A 1 284 ? 18.090 8.942 -0.314 1.00 70.94 284 ASP A C 1
ATOM 2053 O O . ASP A 1 284 ? 18.763 9.613 -1.099 1.00 70.94 284 ASP A O 1
ATOM 2057 N N . ALA A 1 285 ? 18.285 7.623 -0.210 1.00 82.12 285 ALA A N 1
ATOM 2058 C CA . ALA A 1 285 ? 19.192 6.897 -1.104 1.00 82.12 285 ALA A CA 1
ATOM 2059 C C . ALA A 1 285 ? 18.804 7.097 -2.586 1.00 82.12 285 ALA A C 1
ATOM 2061 O O . ALA A 1 285 ? 17.786 6.573 -3.046 1.00 82.12 285 ALA A O 1
ATOM 2062 N N . VAL A 1 286 ? 19.618 7.856 -3.331 1.00 85.31 286 VAL A N 1
ATOM 2063 C CA . VAL A 1 286 ? 19.347 8.273 -4.719 1.00 85.31 286 VAL A CA 1
ATOM 2064 C C . VAL A 1 286 ? 19.055 7.070 -5.620 1.00 85.31 286 VAL A C 1
ATOM 2066 O O . VAL A 1 286 ? 19.830 6.116 -5.696 1.00 85.31 286 VAL A O 1
ATOM 2069 N N . GLY A 1 287 ? 17.921 7.129 -6.319 1.00 86.38 287 GLY A N 1
ATOM 2070 C CA . GLY A 1 287 ? 17.419 6.054 -7.178 1.00 86.38 287 GLY A CA 1
ATOM 2071 C C . GLY A 1 287 ? 16.559 5.023 -6.447 1.00 86.38 287 GLY A C 1
ATOM 2072 O O . GLY A 1 287 ? 15.776 4.329 -7.084 1.00 86.38 287 GLY A O 1
ATOM 2073 N N . ASN A 1 288 ? 16.607 4.949 -5.121 1.00 87.81 288 ASN A N 1
ATOM 2074 C CA . ASN A 1 288 ? 15.904 3.916 -4.366 1.00 87.81 288 ASN A CA 1
ATOM 2075 C C . ASN A 1 288 ? 14.505 4.330 -3.878 1.00 87.81 288 ASN A C 1
ATOM 2077 O O . ASN A 1 288 ? 13.953 3.717 -2.957 1.00 87.81 288 ASN A O 1
ATOM 2081 N N . GLY A 1 289 ? 13.954 5.388 -4.469 1.00 86.12 289 GLY A N 1
ATOM 2082 C CA . GLY A 1 289 ? 12.694 5.985 -4.067 1.00 86.12 289 GLY A CA 1
ATOM 2083 C C . GLY A 1 289 ? 11.454 5.209 -4.481 1.00 86.12 289 GLY A C 1
ATOM 2084 O O . GLY A 1 289 ? 11.500 4.007 -4.743 1.00 86.12 289 GLY A O 1
ATOM 2085 N N . GLY A 1 290 ? 10.328 5.919 -4.517 1.00 85.12 290 GLY A N 1
ATOM 2086 C CA . GLY A 1 290 ? 9.114 5.457 -5.168 1.00 85.12 290 GLY A CA 1
ATOM 2087 C C . GLY A 1 290 ? 7.847 6.071 -4.590 1.00 85.12 290 GLY A C 1
ATOM 2088 O O . GLY A 1 290 ? 7.849 6.740 -3.561 1.00 85.12 290 GLY A O 1
ATOM 2089 N N . PHE A 1 291 ? 6.737 5.792 -5.260 1.00 82.81 291 PHE A N 1
ATOM 2090 C CA . PHE A 1 291 ? 5.408 6.225 -4.857 1.00 82.81 291 PHE A CA 1
ATOM 2091 C C . PHE A 1 291 ? 4.973 5.545 -3.553 1.00 82.81 291 PHE A C 1
ATOM 2093 O O . PHE A 1 291 ? 4.968 4.312 -3.460 1.00 82.81 291 PHE A O 1
ATOM 2100 N N . GLU A 1 292 ? 4.531 6.336 -2.575 1.00 77.69 292 GLU A N 1
ATOM 2101 C CA . GLU A 1 292 ? 3.885 5.829 -1.360 1.00 77.69 292 GLU A CA 1
ATOM 2102 C C . GLU A 1 292 ? 2.558 5.125 -1.676 1.00 77.69 292 GLU A C 1
ATOM 2104 O O . GLU A 1 292 ? 1.951 5.314 -2.744 1.00 77.69 292 GLU A O 1
ATOM 2109 N N . SER A 1 293 ? 2.072 4.320 -0.731 1.00 69.88 293 SER A N 1
ATOM 2110 C CA . SER A 1 293 ? 0.715 3.772 -0.772 1.00 69.88 293 SER A CA 1
ATOM 2111 C C . SER A 1 293 ? -0.312 4.908 -0.856 1.00 69.88 293 SER A C 1
ATOM 2113 O O . SER A 1 293 ? -0.129 5.962 -0.262 1.00 69.88 293 SER A O 1
ATOM 2115 N N . SER A 1 294 ? -1.403 4.719 -1.607 1.00 60.47 294 SER A N 1
ATOM 2116 C CA . SER A 1 294 ? -2.452 5.740 -1.835 1.00 60.47 294 SER A CA 1
ATOM 2117 C C . SER A 1 294 ? -2.033 7.068 -2.505 1.00 60.47 294 SER A C 1
ATOM 2119 O O . SER A 1 294 ? -2.832 7.998 -2.549 1.00 60.47 294 SER A O 1
ATOM 2121 N N . SER A 1 295 ? -0.828 7.150 -3.077 1.00 67.88 295 SER A N 1
ATOM 2122 C CA . SER A 1 295 ? -0.343 8.335 -3.804 1.00 67.88 295 SER A CA 1
ATOM 2123 C C . SER A 1 295 ? -0.911 8.489 -5.228 1.00 67.88 295 SER A C 1
ATOM 2125 O O . SER A 1 295 ? -1.648 7.643 -5.741 1.00 67.88 295 SER A O 1
ATOM 2127 N N . SER A 1 296 ? -0.497 9.564 -5.903 1.00 68.00 296 SER A N 1
ATOM 2128 C CA . SER A 1 296 ? -0.839 9.934 -7.282 1.00 68.00 296 SER A CA 1
ATOM 2129 C C . SER A 1 296 ? -0.188 9.065 -8.373 1.00 68.00 296 SER A C 1
ATOM 2131 O O . SER A 1 296 ? -0.173 9.471 -9.533 1.00 68.00 296 SER A O 1
ATOM 2133 N N . LEU A 1 297 ? 0.298 7.856 -8.052 1.00 72.62 297 LEU A N 1
ATOM 2134 C CA . LEU A 1 297 ? 0.904 6.911 -9.008 1.00 72.62 297 LEU A CA 1
ATOM 2135 C C . LEU A 1 297 ? 0.077 6.765 -10.297 1.00 72.62 297 LEU A C 1
ATOM 2137 O O . LEU A 1 297 ? 0.624 6.782 -11.394 1.00 72.62 297 LEU A O 1
ATOM 2141 N N . ARG A 1 298 ? -1.254 6.671 -10.175 1.00 74.31 298 ARG A N 1
ATOM 2142 C CA . ARG A 1 298 ? -2.148 6.577 -11.338 1.00 74.31 298 ARG A CA 1
ATOM 2143 C C . ARG A 1 298 ? -2.082 7.817 -12.235 1.00 74.31 298 ARG A C 1
ATOM 2145 O O . ARG A 1 298 ? -2.094 7.673 -13.448 1.00 74.31 298 ARG A O 1
ATOM 2152 N N . LEU A 1 299 ? -2.012 9.014 -11.651 1.00 73.94 299 LEU A N 1
ATOM 2153 C CA . LEU A 1 299 ? -1.886 10.259 -12.416 1.00 73.94 299 LEU A CA 1
ATOM 2154 C C . LEU A 1 299 ? -0.541 10.309 -13.148 1.00 73.94 299 LEU A C 1
ATOM 2156 O O . LEU A 1 299 ? -0.494 10.696 -14.307 1.00 73.94 299 LEU A O 1
ATOM 2160 N N . ALA A 1 300 ? 0.530 9.855 -12.493 1.00 74.06 300 ALA A N 1
ATOM 2161 C CA . ALA A 1 300 ? 1.861 9.781 -13.087 1.00 74.06 300 ALA A CA 1
ATOM 2162 C C . ALA A 1 300 ? 1.940 8.802 -14.274 1.00 74.06 300 ALA A C 1
ATOM 2164 O O . ALA A 1 300 ? 2.625 9.089 -15.247 1.00 74.06 300 ALA A O 1
ATOM 2165 N N . PHE A 1 301 ? 1.235 7.668 -14.212 1.00 76.75 301 PHE A N 1
ATOM 2166 C CA . PHE A 1 301 ? 1.210 6.665 -15.288 1.00 76.75 301 PHE A CA 1
ATOM 2167 C C . PHE A 1 301 ? 0.280 7.016 -16.458 1.00 76.75 301 PHE A C 1
ATOM 2169 O O . PHE A 1 301 ? 0.439 6.444 -17.536 1.00 76.75 301 PHE A O 1
ATOM 2176 N N . GLY A 1 302 ? -0.679 7.921 -16.248 1.00 76.31 302 GLY A N 1
ATOM 2177 C CA . GLY A 1 302 ? -1.534 8.457 -17.312 1.00 76.31 302 GLY A CA 1
ATOM 2178 C C . GLY A 1 302 ? -0.919 9.640 -18.065 1.00 76.31 302 GLY A C 1
ATOM 2179 O O . GLY A 1 302 ? -1.445 10.033 -19.099 1.00 76.31 302 GLY A O 1
ATOM 2180 N N . ALA A 1 303 ? 0.182 10.210 -17.563 1.00 73.50 303 ALA A N 1
ATOM 2181 C CA . ALA A 1 303 ? 0.884 11.296 -18.235 1.00 73.50 303 ALA A CA 1
ATOM 2182 C C . ALA A 1 303 ? 1.673 10.780 -19.452 1.00 73.50 303 ALA A C 1
ATOM 2184 O O . ALA A 1 303 ? 2.277 9.703 -19.393 1.00 73.50 303 ALA A O 1
ATOM 2185 N N . THR A 1 304 ? 1.695 11.568 -20.530 1.00 69.75 304 THR A N 1
ATOM 2186 C CA . THR A 1 304 ? 2.384 11.250 -21.799 1.00 69.75 304 THR A CA 1
ATOM 2187 C C . THR A 1 304 ? 3.445 12.271 -22.165 1.00 69.75 304 THR A C 1
ATOM 2189 O O . THR A 1 304 ? 3.246 13.463 -21.838 1.00 69.75 304 THR A O 1
#

Radius of gyration: 21.4 Å; chains: 1; bounding box: 55×37×67 Å